Protein AF-A0A7W3SZ00-F1 (afdb_monomer_lite)

Secondary structure (DSSP, 8-state):
----------SSPPP-GGGGT-SS-TTSS--HHHHHTTSPPP-TTTTS----TTSHHHHHHHHTT----HHHHS-SEE-HHHHHHHTTPPTTTT-TTS---PPPPPSSHHHHHHHHHHSPPPP-TTSPPPTTSPPSEESS-TTHHHHHHHHHHS--HHHHHHHHHHHHHHHHHHHHHHHHHHTT--TTGGGS--

Radius of gyration: 25.21 Å; chains: 1; bounding box: 59×35×77 Å

Foldseek 3Di:
DDDPPPPDPPLADDADPVQVPDDAPPPDHDHNVNSCVVDQDDDPCLVDQPDECPDPVNVVCVVVVHGDHPCRHDPADFDLQLLCLQLLHDRCPLVPVDDDDDPDDDPDVVVVVVSCVVRDHFDDPPGPTDPPGPDRGDPPDPPRVVSVVCSVPDHSCVVCVVVVNVVVVVVVLVVVVVVCVVVPHDDPVSPPDD

pLDDT: mean 74.54, std 13.68, range [30.12, 93.69]

Structure (mmCIF, N/CA/C/O backbone):
data_AF-A0A7W3SZ00-F1
#
_entry.id   AF-A0A7W3SZ00-F1
#
loop_
_atom_site.group_PDB
_atom_site.id
_atom_site.type_symbol
_atom_site.label_atom_id
_atom_site.label_alt_id
_atom_site.label_comp_id
_atom_site.label_asym_id
_atom_site.label_entity_id
_atom_site.label_seq_id
_atom_site.pdbx_PDB_ins_code
_atom_site.Cartn_x
_atom_site.Cartn_y
_atom_site.Cartn_z
_atom_site.occupancy
_atom_site.B_iso_or_equiv
_atom_site.auth_seq_id
_atom_site.auth_comp_id
_atom_site.auth_asym_id
_atom_site.auth_atom_id
_atom_site.pdbx_PDB_model_num
ATOM 1 N N . MET A 1 1 ? 36.513 -14.355 21.658 1.00 34.16 1 MET A N 1
ATOM 2 C CA . MET A 1 1 ? 35.794 -14.795 20.445 1.00 34.16 1 MET A CA 1
ATOM 3 C C . MET A 1 1 ? 34.723 -13.761 20.180 1.00 34.16 1 MET A C 1
ATOM 5 O O . MET A 1 1 ? 33.964 -13.487 21.093 1.00 34.16 1 MET A O 1
ATOM 9 N N . LYS A 1 2 ? 34.786 -13.080 19.032 1.00 33.22 2 LYS A N 1
ATOM 10 C CA . LYS A 1 2 ? 33.849 -12.013 18.664 1.00 33.22 2 LYS A CA 1
ATOM 11 C C . LYS A 1 2 ? 32.632 -12.645 17.998 1.00 33.22 2 LYS A C 1
ATOM 13 O O . LYS A 1 2 ? 32.795 -13.567 17.201 1.00 33.22 2 LYS A O 1
ATOM 18 N N . ASP A 1 3 ? 31.467 -12.150 18.375 1.00 30.12 3 ASP A N 1
ATOM 19 C CA . ASP A 1 3 ? 30.153 -12.633 17.981 1.00 30.12 3 ASP A CA 1
ATOM 20 C C . ASP A 1 3 ? 29.993 -12.719 16.460 1.00 30.12 3 ASP A C 1
ATOM 22 O O . ASP A 1 3 ? 30.222 -11.753 15.731 1.00 30.12 3 ASP A O 1
ATOM 26 N N . LEU A 1 4 ? 29.552 -13.884 15.983 1.00 35.19 4 LEU A N 1
ATOM 27 C CA . LEU A 1 4 ? 28.996 -14.071 14.644 1.00 35.19 4 LEU A CA 1
ATOM 28 C C . LEU A 1 4 ? 27.559 -13.527 14.628 1.00 35.19 4 LEU A C 1
ATOM 30 O O . LEU A 1 4 ? 26.595 -14.262 14.446 1.00 35.19 4 LEU A O 1
ATOM 34 N N . GLY A 1 5 ? 27.420 -12.223 14.851 1.00 30.92 5 GLY A N 1
ATOM 35 C CA . GLY A 1 5 ? 26.245 -11.470 14.442 1.00 30.92 5 GLY A CA 1
ATOM 36 C C . GLY A 1 5 ? 26.477 -11.019 13.011 1.00 30.92 5 GLY A C 1
ATOM 37 O O . GLY A 1 5 ? 27.050 -9.956 12.788 1.00 30.92 5 GLY A O 1
ATOM 38 N N . SER A 1 6 ? 26.100 -11.847 12.035 1.00 37.78 6 SER A N 1
ATOM 39 C CA . SER A 1 6 ? 26.067 -11.434 10.635 1.00 37.78 6 SER A CA 1
ATOM 40 C C . SER A 1 6 ? 25.049 -10.304 10.498 1.00 37.78 6 SER A C 1
ATOM 42 O O . SER A 1 6 ? 23.851 -10.549 10.356 1.00 37.78 6 SER A O 1
ATOM 44 N N . SER A 1 7 ? 25.512 -9.058 10.575 1.00 40.34 7 SER A N 1
ATOM 45 C CA . SER A 1 7 ? 24.761 -7.930 10.059 1.00 40.34 7 SER A CA 1
ATOM 46 C C . SER A 1 7 ? 24.550 -8.196 8.574 1.00 40.34 7 SER A C 1
ATOM 48 O O . SER A 1 7 ? 25.487 -8.158 7.775 1.00 40.34 7 SER A O 1
ATOM 50 N N . SER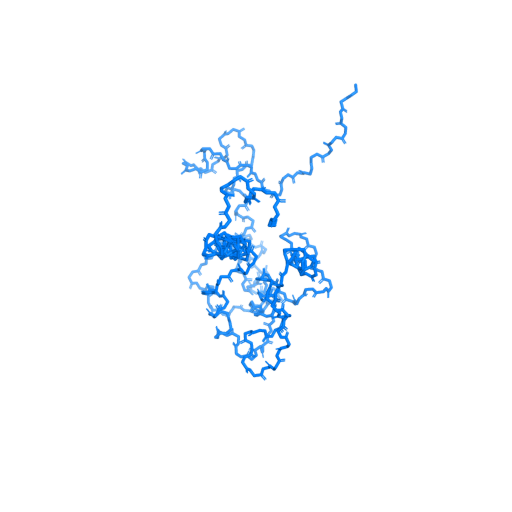 A 1 8 ? 23.317 -8.534 8.201 1.00 43.00 8 SER A N 1
ATOM 51 C CA . SER A 1 8 ? 22.867 -8.467 6.816 1.00 43.00 8 SER A CA 1
ATOM 52 C C . SER A 1 8 ? 23.403 -7.163 6.215 1.00 43.00 8 SER A C 1
ATOM 54 O O . SER A 1 8 ? 23.261 -6.124 6.871 1.00 43.00 8 SER A O 1
ATOM 56 N N . PRO A 1 9 ? 24.035 -7.163 5.027 1.00 48.50 9 PRO A N 1
ATOM 57 C CA . PRO A 1 9 ? 24.429 -5.912 4.402 1.00 48.50 9 PRO A CA 1
ATOM 58 C C . PRO A 1 9 ? 23.152 -5.093 4.254 1.00 48.50 9 PRO A C 1
ATOM 60 O O . PRO A 1 9 ? 22.215 -5.539 3.588 1.00 48.50 9 PRO A O 1
ATOM 63 N N . GLY A 1 10 ? 23.082 -3.959 4.955 1.00 55.28 10 GLY A N 1
ATOM 64 C CA . GLY A 1 10 ? 21.939 -3.061 4.897 1.00 55.28 10 GLY A CA 1
ATOM 65 C C . GLY A 1 10 ? 21.603 -2.816 3.434 1.00 55.28 10 GLY A C 1
ATOM 66 O O . GLY A 1 10 ? 22.455 -2.382 2.660 1.00 55.28 10 GLY A O 1
ATOM 67 N N . LEU A 1 11 ? 20.375 -3.163 3.048 1.00 66.25 11 LEU A N 1
ATOM 68 C CA . LEU A 1 11 ? 19.874 -3.014 1.680 1.00 66.25 11 LEU A CA 1
ATOM 69 C C . LEU A 1 11 ? 19.980 -1.550 1.197 1.00 66.25 11 LEU A C 1
ATOM 71 O O . LEU A 1 11 ? 20.008 -1.295 -0.003 1.00 66.25 11 LEU A O 1
ATOM 75 N N . TRP A 1 12 ? 20.102 -0.624 2.153 1.00 63.69 12 TRP A N 1
ATOM 76 C CA . TRP A 1 12 ? 20.295 0.807 1.989 1.00 63.69 12 TRP A CA 1
ATOM 77 C C . TRP A 1 12 ? 21.476 1.268 2.850 1.00 63.69 12 TRP A C 1
ATOM 79 O O . TRP A 1 12 ? 21.629 0.835 3.996 1.00 63.69 12 TRP A O 1
ATOM 89 N N . ALA A 1 13 ? 22.288 2.166 2.311 1.00 72.94 13 ALA A N 1
ATOM 90 C CA . ALA A 1 13 ? 23.300 2.908 3.030 1.00 72.94 13 ALA A CA 1
ATOM 91 C C . ALA A 1 13 ? 22.629 3.835 4.047 1.00 72.94 13 ALA A C 1
ATOM 93 O O . ALA A 1 13 ? 21.604 4.463 3.770 1.00 72.94 13 ALA A O 1
ATOM 94 N N . THR A 1 14 ? 23.227 3.939 5.233 1.00 72.88 14 THR A N 1
ATOM 95 C CA . THR A 1 14 ? 22.787 4.905 6.238 1.00 72.88 14 THR A CA 1
ATOM 96 C C . THR A 1 14 ? 22.946 6.318 5.670 1.00 72.88 14 THR A C 1
ATOM 98 O O . THR A 1 14 ? 24.063 6.670 5.270 1.00 72.88 14 THR A O 1
ATOM 101 N N . PRO A 1 15 ? 21.875 7.134 5.648 1.00 71.88 15 PRO A N 1
ATOM 102 C CA . PRO A 1 15 ? 21.967 8.511 5.188 1.00 71.88 15 PRO A CA 1
ATOM 103 C C . PRO A 1 15 ? 23.018 9.282 5.992 1.00 71.88 15 PRO A C 1
ATOM 105 O O . PRO A 1 15 ? 23.096 9.147 7.214 1.00 71.88 15 PRO A O 1
ATOM 108 N N . ASN A 1 16 ? 23.816 10.109 5.327 1.00 71.44 16 ASN A N 1
ATOM 109 C CA . ASN A 1 16 ? 24.829 10.945 5.966 1.00 71.44 16 ASN A CA 1
ATOM 110 C C . ASN A 1 16 ? 24.803 12.385 5.430 1.00 71.44 16 ASN A C 1
ATOM 112 O O . ASN A 1 16 ? 24.177 12.690 4.421 1.00 71.44 16 ASN A O 1
ATOM 116 N N . ALA A 1 17 ? 25.501 13.300 6.108 1.00 67.69 17 ALA A N 1
ATOM 117 C CA . ALA A 1 17 ? 25.481 14.725 5.767 1.00 67.69 17 ALA A CA 1
ATOM 118 C C . ALA A 1 17 ? 25.958 15.028 4.330 1.00 67.69 17 ALA A C 1
ATOM 120 O O . ALA A 1 17 ? 25.513 16.004 3.722 1.00 67.69 17 ALA A O 1
ATOM 121 N N . ALA A 1 18 ? 26.820 14.181 3.752 1.00 69.69 18 ALA A N 1
ATOM 122 C CA . ALA A 1 18 ? 27.270 14.341 2.374 1.00 69.69 18 ALA A CA 1
ATOM 123 C C . ALA A 1 18 ? 26.162 14.020 1.354 1.00 69.69 18 ALA A C 1
ATOM 125 O O . ALA A 1 18 ? 26.265 14.478 0.213 1.00 69.69 18 ALA A O 1
ATOM 126 N N . ASP A 1 19 ? 25.073 13.341 1.752 1.00 70.75 19 ASP A N 1
ATOM 127 C CA . ASP A 1 19 ? 23.881 13.066 0.930 1.00 70.75 19 ASP A CA 1
ATOM 128 C C . ASP A 1 19 ? 23.055 14.317 0.577 1.00 70.75 19 ASP A C 1
ATOM 130 O O . ASP A 1 19 ? 22.235 14.274 -0.344 1.00 70.75 19 ASP A O 1
ATOM 134 N N . ALA A 1 20 ? 23.365 15.481 1.159 1.00 64.12 20 ALA A N 1
ATOM 135 C CA . ALA A 1 20 ? 22.749 16.760 0.790 1.00 64.12 20 ALA A CA 1
ATOM 136 C C . ALA A 1 20 ? 23.545 17.601 -0.238 1.00 64.12 20 ALA A C 1
ATOM 138 O O . ALA A 1 20 ? 22.942 18.394 -0.953 1.00 64.12 20 ALA A O 1
ATOM 139 N N . VAL A 1 21 ? 24.875 17.437 -0.355 1.00 60.88 21 VAL A N 1
ATOM 140 C CA . VAL A 1 21 ? 25.754 18.430 -1.027 1.00 60.88 21 VAL A CA 1
ATOM 141 C C . VAL A 1 21 ? 26.814 17.896 -2.027 1.00 60.88 21 VAL A C 1
ATOM 143 O O . VAL A 1 21 ? 27.788 18.589 -2.300 1.00 60.88 21 VAL A O 1
ATOM 146 N N . GLY A 1 22 ? 26.669 16.715 -2.647 1.00 61.62 22 GLY A N 1
ATOM 147 C CA . GLY A 1 22 ? 27.708 16.190 -3.562 1.00 61.62 22 GLY A CA 1
ATOM 148 C C . GLY A 1 22 ? 27.300 15.036 -4.489 1.00 61.62 22 GLY A C 1
ATOM 149 O O . GLY A 1 22 ? 26.152 14.605 -4.501 1.00 61.62 22 GLY A O 1
ATOM 150 N N . THR A 1 23 ? 28.248 14.536 -5.292 1.00 57.03 23 THR A N 1
ATOM 151 C CA . THR A 1 23 ? 28.062 13.395 -6.222 1.00 57.03 23 THR A CA 1
ATOM 152 C C . THR A 1 23 ? 28.713 12.094 -5.739 1.00 57.03 23 THR A C 1
ATOM 154 O O . THR A 1 23 ? 28.617 11.078 -6.424 1.00 57.03 23 THR A O 1
ATOM 157 N N . THR A 1 24 ? 29.371 12.116 -4.575 1.00 59.47 24 THR A N 1
ATOM 158 C CA . THR A 1 24 ? 30.081 10.980 -3.968 1.00 59.47 24 THR A CA 1
ATOM 159 C C . THR A 1 24 ? 29.759 10.872 -2.474 1.0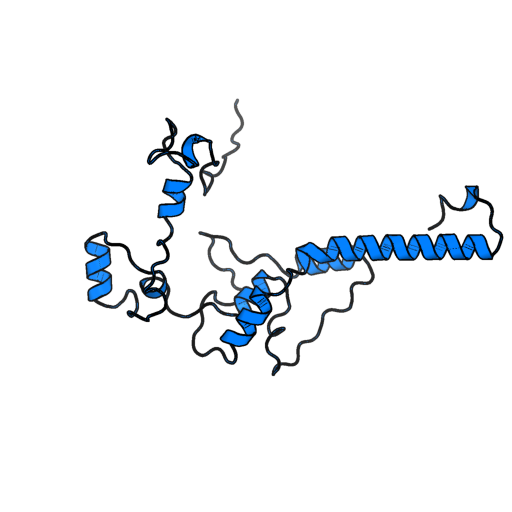0 59.47 24 THR A C 1
ATOM 161 O O . THR A 1 24 ? 29.394 11.861 -1.835 1.00 59.47 24 THR A O 1
ATOM 164 N N . GLY A 1 25 ? 29.899 9.672 -1.902 1.00 58.78 25 GLY A N 1
ATOM 165 C CA . GLY A 1 25 ? 29.562 9.355 -0.506 1.00 58.78 25 GLY A CA 1
ATOM 166 C C . GLY A 1 25 ? 30.524 9.880 0.564 1.00 58.78 25 GLY A C 1
ATOM 167 O O . GLY A 1 25 ? 30.609 9.282 1.629 1.00 58.78 25 GLY A O 1
ATOM 168 N N . GLY A 1 26 ? 31.278 10.954 0.300 1.00 60.72 26 GLY A N 1
ATOM 169 C CA . GLY A 1 26 ? 32.109 11.610 1.320 1.00 60.72 26 GLY A CA 1
ATOM 170 C C . GLY A 1 26 ? 33.039 10.658 2.088 1.00 60.72 26 GLY A C 1
ATOM 171 O O . GLY A 1 26 ? 32.961 10.571 3.309 1.00 60.72 26 GLY A O 1
ATOM 172 N N . GLY A 1 27 ? 33.892 9.908 1.382 1.00 62.31 27 GLY A N 1
ATOM 173 C CA . GLY A 1 27 ? 34.831 8.947 1.983 1.00 62.31 27 GLY A CA 1
ATOM 174 C C . GLY A 1 27 ? 34.221 7.594 2.379 1.00 62.31 27 GLY A C 1
ATOM 175 O O . GLY A 1 27 ? 34.967 6.666 2.677 1.00 62.31 27 GLY A O 1
ATOM 176 N N . GLN A 1 28 ? 32.893 7.449 2.330 1.00 60.03 28 GLN A N 1
ATOM 177 C CA . GLN A 1 28 ? 32.190 6.167 2.405 1.00 60.03 28 GLN A CA 1
ATOM 178 C C . GLN A 1 28 ? 31.913 5.659 0.982 1.00 60.03 28 GLN A C 1
ATOM 180 O O . GLN A 1 28 ? 31.491 6.414 0.105 1.00 60.03 28 GLN A O 1
ATOM 185 N N . SER A 1 29 ? 32.166 4.375 0.735 1.00 64.19 29 SER A N 1
ATOM 186 C CA . SER A 1 29 ? 32.134 3.770 -0.606 1.00 64.19 29 SER A CA 1
ATOM 187 C C . SER A 1 29 ? 30.734 3.680 -1.238 1.00 64.19 29 SER A C 1
ATOM 189 O O . SER A 1 29 ? 30.640 3.521 -2.451 1.00 64.19 29 SER A O 1
ATOM 191 N N . ARG A 1 30 ? 29.655 3.751 -0.441 1.00 68.25 30 ARG A N 1
ATOM 192 C CA . ARG A 1 30 ? 28.245 3.757 -0.885 1.00 68.25 30 ARG A CA 1
ATOM 193 C C . ARG A 1 30 ? 27.489 4.891 -0.192 1.00 68.25 30 ARG A C 1
ATOM 195 O O . ARG A 1 30 ? 27.620 5.052 1.019 1.00 68.25 30 ARG A O 1
ATOM 202 N N . SER A 1 31 ? 26.704 5.649 -0.954 1.00 75.75 31 SER A N 1
ATOM 203 C CA . SER A 1 31 ? 25.827 6.723 -0.464 1.00 75.75 31 SER A CA 1
ATOM 204 C C . SER A 1 31 ? 24.350 6.406 -0.703 1.00 75.75 31 SER A C 1
ATOM 206 O O . SER A 1 31 ? 24.031 5.588 -1.569 1.00 75.75 31 SER A O 1
ATOM 208 N N . LEU A 1 32 ? 23.435 7.101 -0.013 1.00 71.62 32 LEU A N 1
ATOM 209 C CA . LEU A 1 32 ? 21.995 6.943 -0.260 1.00 71.62 32 LEU A CA 1
ATOM 210 C C . LEU A 1 32 ? 21.648 7.225 -1.732 1.00 71.62 32 LEU A C 1
ATOM 212 O O . LEU A 1 32 ? 20.774 6.587 -2.310 1.00 71.62 32 LEU A O 1
ATOM 216 N N . ARG A 1 33 ? 22.362 8.155 -2.373 1.00 71.88 33 ARG A N 1
ATOM 217 C CA . ARG A 1 33 ? 22.161 8.490 -3.790 1.00 71.88 33 ARG A CA 1
ATOM 218 C C . ARG A 1 33 ? 22.559 7.354 -4.732 1.00 71.88 33 ARG A C 1
ATOM 220 O O . ARG A 1 33 ? 21.926 7.193 -5.774 1.00 71.88 33 ARG A O 1
ATOM 227 N N . ASP A 1 34 ? 23.589 6.584 -4.379 1.00 70.88 34 ASP A N 1
ATOM 228 C CA . ASP A 1 34 ? 24.003 5.406 -5.150 1.00 70.88 34 ASP A CA 1
ATOM 229 C C . ASP A 1 34 ? 22.946 4.302 -5.063 1.00 70.88 34 ASP A C 1
ATOM 231 O O . ASP A 1 34 ? 22.653 3.654 -6.065 1.00 70.88 34 ASP A O 1
ATOM 235 N N . ASP A 1 35 ? 22.300 4.156 -3.906 1.00 71.31 35 ASP A N 1
ATOM 236 C CA . ASP A 1 35 ? 21.194 3.213 -3.742 1.00 71.31 35 ASP A CA 1
ATOM 237 C C . ASP A 1 35 ? 19.914 3.689 -4.445 1.00 71.31 35 ASP A C 1
ATOM 239 O O . ASP A 1 35 ? 19.205 2.891 -5.053 1.00 71.31 35 ASP A O 1
ATOM 243 N N . VAL A 1 36 ? 19.640 4.999 -4.457 1.00 67.12 36 VAL A N 1
ATOM 244 C CA . VAL A 1 36 ? 18.517 5.584 -5.215 1.00 67.12 36 VAL A CA 1
ATOM 245 C C . VAL A 1 36 ? 18.693 5.398 -6.725 1.00 67.12 36 VAL A C 1
ATOM 247 O O . VAL A 1 36 ? 17.700 5.215 -7.424 1.00 67.12 36 VAL A O 1
ATOM 250 N N . ARG A 1 37 ? 19.928 5.364 -7.248 1.00 64.50 37 ARG A N 1
ATOM 251 C CA . ARG A 1 37 ? 20.190 5.039 -8.666 1.00 64.50 37 ARG A CA 1
ATOM 252 C C . ARG A 1 37 ? 19.775 3.621 -9.061 1.00 64.50 37 ARG A C 1
ATOM 254 O O . ARG A 1 37 ? 19.621 3.371 -10.254 1.00 64.50 37 ARG A O 1
ATOM 261 N N . MET A 1 38 ? 19.578 2.709 -8.104 1.00 64.56 38 MET A N 1
ATOM 262 C CA . MET A 1 38 ? 18.992 1.393 -8.391 1.00 64.56 38 MET A CA 1
ATOM 263 C C . MET A 1 38 ? 17.542 1.504 -8.877 1.00 64.56 38 MET A C 1
ATOM 265 O O . MET A 1 38 ? 17.031 0.579 -9.505 1.00 64.56 38 MET A O 1
ATOM 269 N N . TRP A 1 39 ? 16.888 2.640 -8.626 1.00 56.97 39 TRP A N 1
ATOM 270 C CA . TRP A 1 39 ? 15.550 2.926 -9.109 1.00 56.97 39 TRP A CA 1
ATOM 271 C C . TRP A 1 39 ? 15.602 3.785 -10.376 1.00 56.97 39 TRP A C 1
ATOM 273 O O . TRP A 1 39 ? 16.297 4.806 -10.410 1.00 56.97 39 TRP A O 1
ATOM 283 N N . PRO A 1 40 ? 14.846 3.426 -11.428 1.00 60.78 40 PRO A N 1
ATOM 284 C CA . PRO A 1 40 ? 14.718 4.283 -12.594 1.00 60.78 40 PRO A CA 1
ATOM 285 C C . PRO A 1 40 ? 14.131 5.630 -12.162 1.00 60.78 40 PRO A C 1
ATOM 287 O O . PRO A 1 40 ? 13.057 5.692 -11.566 1.00 60.78 40 PRO A O 1
ATOM 290 N N . THR A 1 41 ? 14.839 6.724 -12.453 1.00 64.62 41 THR A N 1
ATOM 291 C CA . THR A 1 41 ? 14.328 8.068 -12.164 1.00 64.62 41 THR A CA 1
ATOM 292 C C . THR A 1 41 ? 13.033 8.282 -12.956 1.00 64.62 41 THR A C 1
ATOM 294 O O . THR A 1 41 ? 13.050 8.100 -14.179 1.00 64.62 41 THR A O 1
ATOM 297 N N . PRO A 1 42 ? 11.915 8.667 -12.316 1.00 60.12 42 PRO A N 1
ATOM 298 C CA . PRO A 1 42 ? 10.698 9.007 -13.040 1.00 60.12 42 PRO A CA 1
ATOM 299 C C . PRO A 1 42 ? 10.999 10.088 -14.081 1.00 60.12 42 PRO A C 1
ATOM 301 O O . PRO A 1 42 ? 11.708 11.053 -13.793 1.00 60.12 42 PRO A O 1
ATOM 304 N N . ASN A 1 43 ? 10.480 9.937 -15.297 1.00 68.38 43 ASN A N 1
ATOM 305 C CA . ASN A 1 43 ? 10.620 10.939 -16.350 1.00 68.38 43 ASN A CA 1
ATOM 306 C C . ASN A 1 43 ? 9.233 11.398 -16.833 1.00 68.38 43 ASN A C 1
ATOM 308 O O . ASN A 1 43 ? 8.232 10.717 -16.624 1.00 68.38 43 ASN A O 1
ATOM 312 N N . ASN A 1 44 ? 9.172 12.558 -17.491 1.00 63.84 44 ASN A N 1
ATOM 313 C CA . ASN A 1 44 ? 7.917 13.161 -17.966 1.00 63.84 44 ASN A CA 1
ATOM 314 C C . ASN A 1 44 ? 7.158 12.288 -18.991 1.00 63.84 44 ASN A C 1
ATOM 316 O O . ASN A 1 44 ? 5.987 12.511 -19.275 1.00 63.84 44 ASN A O 1
ATOM 320 N N . GLU A 1 45 ? 7.812 11.289 -19.575 1.00 67.69 45 GLU A N 1
ATOM 321 C CA . GLU A 1 45 ? 7.221 10.394 -20.564 1.00 67.69 45 GLU A CA 1
ATOM 322 C C . GLU A 1 45 ? 6.706 9.081 -19.962 1.00 67.69 45 GLU A C 1
ATOM 324 O O . GLU A 1 45 ? 6.064 8.326 -20.688 1.00 67.69 45 GLU A O 1
ATOM 329 N N . ALA A 1 46 ? 6.896 8.846 -18.657 1.00 67.31 46 ALA A N 1
ATOM 330 C CA . ALA A 1 46 ? 6.508 7.616 -17.957 1.00 67.31 46 ALA A CA 1
ATOM 331 C C . ALA A 1 46 ? 4.989 7.360 -17.904 1.00 67.31 46 ALA A C 1
ATOM 333 O O . ALA A 1 46 ? 4.548 6.316 -17.429 1.00 67.31 46 ALA A O 1
ATOM 334 N N . TRP A 1 47 ? 4.166 8.304 -18.378 1.00 69.81 47 TRP A N 1
ATOM 335 C CA . TRP A 1 47 ? 2.729 8.095 -18.572 1.00 69.81 47 TRP A CA 1
ATOM 336 C C . TRP A 1 47 ? 2.395 7.389 -19.897 1.00 69.81 47 TRP A C 1
ATOM 338 O O . TRP A 1 47 ? 1.290 6.863 -20.033 1.00 69.81 47 TRP A O 1
ATOM 348 N N . LYS A 1 48 ? 3.312 7.398 -20.876 1.00 70.06 48 LYS A N 1
ATOM 349 C CA . LYS A 1 48 ? 3.118 6.791 -22.199 1.00 70.06 48 LYS A CA 1
ATOM 350 C C . LYS A 1 48 ? 3.612 5.351 -22.194 1.00 70.06 48 LYS A C 1
ATOM 352 O O . LYS A 1 48 ? 4.793 5.118 -21.952 1.00 70.06 48 LYS A O 1
ATOM 357 N N . ASP A 1 49 ? 2.747 4.432 -22.610 1.00 73.06 49 ASP A N 1
ATOM 358 C CA . ASP A 1 49 ? 3.154 3.056 -22.879 1.00 73.06 49 ASP A CA 1
ATOM 359 C C . ASP A 1 49 ? 4.161 3.013 -24.044 1.00 73.06 49 ASP A C 1
ATOM 361 O O . ASP A 1 49 ? 3.929 3.579 -25.119 1.00 73.06 49 ASP A O 1
ATOM 365 N N . ARG A 1 50 ? 5.312 2.379 -23.806 1.00 73.81 50 ARG A N 1
ATOM 366 C CA . ARG A 1 50 ? 6.414 2.211 -24.768 1.00 73.81 50 ARG A CA 1
ATOM 367 C C . ARG A 1 50 ? 6.719 0.742 -25.061 1.00 73.81 50 ARG A C 1
ATOM 369 O O . ARG A 1 50 ? 7.724 0.462 -25.716 1.00 73.81 50 ARG A O 1
ATOM 376 N N . GLY A 1 51 ? 5.850 -0.163 -24.613 1.00 79.06 51 GLY A N 1
ATOM 377 C CA . GLY A 1 51 ? 6.033 -1.605 -24.698 1.00 79.06 51 GLY A CA 1
ATOM 378 C C . GLY A 1 51 ? 6.895 -2.169 -23.566 1.00 79.06 51 GLY A C 1
ATOM 379 O O . GLY A 1 51 ? 7.436 -1.424 -22.750 1.00 79.06 51 GLY A O 1
ATOM 380 N N . GLY A 1 52 ? 7.020 -3.498 -23.523 1.00 81.94 52 GLY A N 1
ATOM 381 C CA . GLY A 1 52 ? 7.747 -4.221 -22.481 1.00 81.94 52 GLY A CA 1
ATOM 382 C C . GLY A 1 52 ? 9.176 -4.652 -22.851 1.00 81.94 52 GLY A C 1
ATOM 383 O O . GLY A 1 52 ? 9.659 -4.375 -23.956 1.00 81.94 52 GLY A O 1
ATOM 384 N N . PRO A 1 53 ? 9.866 -5.359 -21.937 1.00 81.56 53 PRO A N 1
ATOM 385 C CA . PRO A 1 53 ? 11.265 -5.785 -22.087 1.00 81.56 53 PRO A CA 1
ATOM 386 C C . PRO A 1 53 ? 11.522 -6.747 -23.265 1.00 81.56 53 PRO A C 1
ATOM 388 O O . PRO A 1 53 ? 12.658 -6.924 -23.701 1.00 81.56 53 PRO A O 1
ATOM 391 N N . GLU A 1 54 ? 10.478 -7.355 -23.813 1.00 84.00 54 GLU A N 1
ATOM 392 C CA . GLU A 1 54 ? 10.485 -8.167 -25.028 1.00 84.00 54 GLU A CA 1
ATOM 393 C C . GLU A 1 54 ? 10.678 -7.346 -26.312 1.00 84.00 54 GLU A C 1
ATOM 395 O O . GLU A 1 54 ? 11.057 -7.904 -27.342 1.00 84.00 54 GLU A O 1
ATOM 400 N N . ASN A 1 55 ? 10.464 -6.024 -26.278 1.00 86.81 55 ASN A N 1
ATOM 401 C CA . ASN A 1 55 ? 10.624 -5.193 -27.466 1.00 86.81 55 ASN A CA 1
ATOM 402 C C . ASN A 1 55 ? 12.105 -5.016 -27.851 1.00 86.81 55 ASN A C 1
ATOM 404 O O . ASN A 1 55 ? 12.905 -4.549 -27.030 1.00 86.81 55 ASN A O 1
ATOM 408 N N . PRO A 1 56 ? 12.480 -5.241 -29.129 1.00 88.88 56 PRO A N 1
ATOM 409 C CA . PRO A 1 56 ? 13.864 -5.093 -29.589 1.00 88.88 56 PRO A CA 1
ATOM 410 C C . PRO A 1 56 ? 14.463 -3.696 -29.354 1.00 88.88 56 PRO A C 1
ATOM 412 O O . PRO A 1 56 ? 15.671 -3.552 -29.154 1.00 88.88 56 PRO A O 1
ATOM 415 N N . SER A 1 57 ? 13.635 -2.646 -29.369 1.00 85.81 57 SER A N 1
ATOM 416 C CA . SER A 1 57 ? 14.056 -1.267 -29.085 1.00 85.81 57 SER A CA 1
ATOM 417 C C . SER A 1 57 ? 14.453 -1.067 -27.617 1.00 85.81 57 SER A C 1
ATOM 419 O O . SER A 1 57 ? 15.421 -0.354 -27.341 1.00 85.81 57 SER A O 1
ATOM 421 N N . ILE A 1 58 ? 13.755 -1.728 -26.689 1.00 85.62 58 ILE A N 1
ATOM 422 C CA . ILE A 1 58 ? 14.017 -1.675 -25.247 1.00 85.62 58 ILE A CA 1
ATOM 423 C C . ILE A 1 58 ? 15.242 -2.526 -24.908 1.00 85.62 58 ILE A C 1
ATOM 425 O O . ILE A 1 58 ? 16.143 -2.033 -24.231 1.00 85.62 58 ILE A O 1
ATOM 429 N N . GLN A 1 59 ? 15.363 -3.724 -25.486 1.00 87.12 59 GLN A N 1
ATOM 430 C CA . GLN A 1 59 ? 16.560 -4.567 -25.348 1.00 87.12 59 GLN A CA 1
ATOM 431 C C . GLN A 1 59 ? 17.822 -3.859 -25.854 1.00 87.12 59 GLN A C 1
ATOM 433 O O . GLN A 1 59 ? 18.856 -3.857 -25.186 1.00 87.12 59 GLN A O 1
ATOM 438 N N . ARG A 1 60 ? 17.735 -3.167 -27.000 1.00 87.94 60 ARG A N 1
ATOM 439 C CA . ARG A 1 60 ? 18.839 -2.341 -27.512 1.00 87.94 60 ARG A CA 1
ATOM 440 C C . ARG A 1 60 ? 19.186 -1.200 -26.551 1.00 87.94 60 ARG A C 1
ATOM 442 O O . ARG A 1 60 ? 20.358 -0.882 -26.385 1.00 87.94 60 ARG A O 1
ATOM 449 N N . ARG A 1 61 ? 18.190 -0.573 -25.916 1.00 85.88 61 ARG A N 1
ATOM 450 C CA . ARG A 1 61 ? 18.395 0.517 -24.947 1.00 85.88 61 ARG A CA 1
ATOM 451 C C . ARG A 1 61 ? 19.095 0.021 -23.677 1.00 85.88 61 ARG A C 1
ATOM 453 O O . ARG A 1 61 ? 20.052 0.665 -23.251 1.00 85.88 61 ARG A O 1
ATOM 460 N N . MET A 1 62 ? 18.677 -1.137 -23.158 1.00 82.62 62 MET A N 1
ATOM 461 C CA . MET A 1 62 ? 19.333 -1.847 -22.052 1.00 82.62 62 MET A CA 1
ATOM 462 C C . MET A 1 62 ? 20.787 -2.195 -22.392 1.00 82.62 62 MET A C 1
ATOM 464 O O . MET A 1 62 ? 21.685 -1.881 -21.618 1.00 82.62 62 MET A O 1
ATOM 468 N N . GLY A 1 63 ? 21.039 -2.756 -23.582 1.00 84.56 63 GLY A N 1
ATOM 469 C CA . GLY A 1 63 ? 22.390 -3.104 -24.041 1.00 84.56 63 GLY A CA 1
ATOM 470 C C . GLY A 1 63 ? 23.323 -1.900 -24.230 1.00 84.56 63 GLY A C 1
ATOM 471 O O . GLY A 1 63 ? 24.537 -2.040 -24.146 1.00 84.56 63 GLY A O 1
ATOM 472 N N . LEU A 1 64 ? 22.764 -0.704 -24.440 1.00 86.44 64 LEU A N 1
ATOM 473 C CA . LEU A 1 64 ? 23.504 0.561 -24.495 1.00 86.44 64 LEU A CA 1
ATOM 474 C C . LEU A 1 64 ? 23.678 1.224 -23.115 1.00 86.44 64 LEU A C 1
ATOM 476 O O . LEU A 1 64 ? 24.159 2.355 -23.055 1.00 86.44 64 LEU A O 1
ATOM 480 N N . GLY A 1 65 ? 23.237 0.583 -22.026 1.00 78.69 65 GLY A N 1
ATOM 481 C CA . GLY A 1 65 ? 23.291 1.139 -20.670 1.00 78.69 65 GLY A CA 1
ATOM 482 C C . GLY A 1 65 ? 22.455 2.411 -20.490 1.00 78.69 65 GLY A C 1
ATOM 483 O O . GLY A 1 65 ? 22.711 3.203 -19.585 1.00 78.69 65 GLY A O 1
ATOM 484 N N . LYS A 1 66 ? 21.479 2.656 -21.373 1.00 79.94 66 LYS A N 1
ATOM 485 C CA . LYS A 1 66 ? 20.608 3.832 -21.293 1.00 79.94 66 LYS A CA 1
ATOM 486 C C . LYS A 1 66 ? 19.487 3.583 -20.295 1.00 79.94 66 LYS A C 1
ATOM 488 O O . LYS A 1 66 ? 18.981 2.471 -20.191 1.00 79.94 66 LYS A O 1
ATOM 493 N N . GLN A 1 67 ? 19.048 4.650 -19.631 1.00 74.62 67 GLN A N 1
ATOM 494 C CA . GLN A 1 67 ? 17.924 4.600 -18.701 1.00 74.62 67 GLN A CA 1
ATOM 495 C C . GLN A 1 67 ? 16.679 3.989 -19.362 1.00 74.62 67 GLN A C 1
ATOM 497 O O . GLN A 1 67 ? 16.249 4.394 -20.452 1.00 74.62 67 GLN A O 1
ATOM 502 N N . VAL A 1 68 ? 16.107 3.015 -18.665 1.00 77.50 68 VAL A N 1
ATOM 503 C CA . VAL A 1 68 ? 14.876 2.321 -19.030 1.00 77.50 68 VAL A CA 1
ATOM 504 C C . VAL A 1 68 ? 13.779 2.799 -18.090 1.00 77.50 68 VAL A C 1
ATOM 506 O O . VAL A 1 68 ? 14.027 3.011 -16.905 1.00 77.50 68 VAL A O 1
ATOM 509 N N . ASP A 1 69 ? 12.590 3.044 -18.632 1.00 76.56 69 ASP A N 1
ATOM 510 C CA . ASP A 1 69 ? 11.455 3.478 -17.821 1.00 76.56 69 ASP A CA 1
ATOM 511 C C . ASP A 1 69 ? 10.901 2.319 -16.980 1.00 76.56 69 ASP A C 1
ATOM 513 O O . ASP A 1 69 ? 11.092 1.145 -17.314 1.00 76.56 69 ASP A O 1
ATOM 517 N N . LEU A 1 70 ? 10.159 2.634 -15.919 1.00 73.56 70 LEU A N 1
ATOM 518 C CA . LEU A 1 70 ? 9.516 1.626 -15.082 1.00 73.56 70 LEU A CA 1
ATOM 519 C C . LEU A 1 70 ? 8.555 0.765 -15.909 1.00 73.56 70 LEU A C 1
ATOM 521 O O . LEU A 1 70 ? 8.624 -0.455 -15.823 1.00 73.56 70 LEU A O 1
ATOM 525 N N . GLN A 1 71 ? 7.740 1.377 -16.774 1.00 72.56 71 GLN A N 1
ATOM 526 C CA . GLN A 1 71 ? 6.785 0.660 -17.637 1.00 72.56 71 GLN A CA 1
ATOM 527 C C . GLN A 1 71 ? 7.459 -0.271 -18.658 1.00 72.56 71 GLN A C 1
ATOM 529 O O . GLN A 1 71 ? 6.900 -1.294 -19.034 1.00 72.56 71 GLN A O 1
ATOM 534 N N . MET A 1 72 ? 8.683 0.061 -19.080 1.00 78.19 72 MET A N 1
ATOM 535 C CA . MET A 1 72 ? 9.476 -0.766 -19.997 1.00 78.19 72 MET A CA 1
ATOM 536 C C . MET A 1 72 ? 10.067 -2.008 -19.321 1.00 78.19 72 MET A C 1
ATOM 538 O O . MET A 1 72 ? 10.533 -2.916 -20.005 1.00 78.19 72 MET A O 1
ATOM 542 N N . THR A 1 73 ? 10.109 -2.018 -17.987 1.00 76.69 73 THR A N 1
ATOM 543 C CA . THR A 1 73 ? 10.718 -3.085 -17.181 1.00 76.69 73 THR A CA 1
ATOM 544 C C . THR A 1 73 ? 9.652 -3.914 -16.476 1.00 76.69 73 THR A C 1
ATOM 546 O O . THR A 1 73 ? 9.739 -5.136 -16.418 1.00 76.69 73 THR A O 1
ATOM 549 N N . VAL A 1 74 ? 8.632 -3.240 -15.953 1.00 71.75 74 VAL A N 1
ATOM 550 C CA . VAL A 1 74 ? 7.518 -3.816 -15.216 1.00 71.75 74 VAL A CA 1
ATOM 551 C C . VAL A 1 74 ? 6.266 -3.577 -16.051 1.00 71.75 74 VAL A C 1
ATOM 553 O O . VAL A 1 74 ? 5.768 -2.456 -16.137 1.00 71.75 74 VAL A O 1
ATOM 556 N N . GLN A 1 75 ? 5.786 -4.632 -16.707 1.00 76.38 75 GLN A N 1
ATOM 557 C CA . GLN A 1 75 ? 4.543 -4.577 -17.470 1.00 76.38 75 GLN A CA 1
ATOM 558 C C . GLN A 1 75 ? 3.323 -4.564 -16.541 1.00 76.38 75 GLN A C 1
ATOM 560 O O . GLN A 1 75 ? 3.343 -5.134 -15.451 1.00 76.38 75 GLN A O 1
ATOM 565 N N . GLY A 1 76 ? 2.231 -3.960 -17.009 1.00 81.06 76 GLY A N 1
ATOM 566 C CA . GLY A 1 76 ? 0.985 -3.837 -16.257 1.00 81.06 76 GLY A CA 1
ATOM 567 C C . GLY A 1 76 ? 0.885 -2.528 -15.479 1.00 81.06 76 GLY A C 1
ATO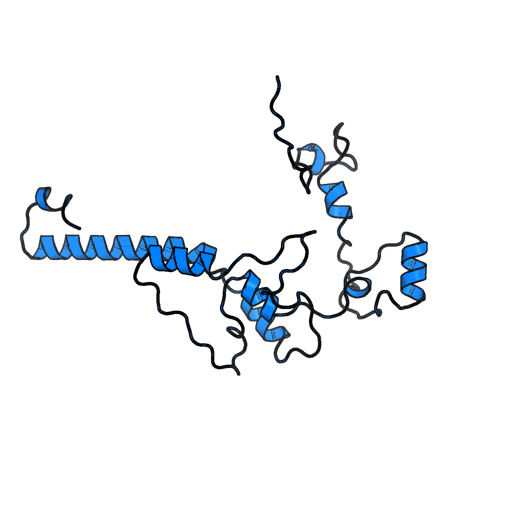M 568 O O . GLY A 1 76 ? 1.685 -1.607 -15.633 1.00 81.06 76 GLY A O 1
ATOM 569 N N . GLN A 1 77 ? -0.161 -2.409 -14.671 1.00 85.75 77 GLN A N 1
ATOM 570 C CA . GLN A 1 77 ? -0.432 -1.209 -13.890 1.00 85.75 77 GLN A CA 1
ATOM 571 C C . GLN A 1 77 ? -0.565 -1.560 -12.413 1.00 85.75 77 GLN A C 1
ATOM 573 O O . GLN A 1 77 ? -0.973 -2.671 -12.092 1.00 85.75 77 GLN A O 1
ATOM 578 N N . LEU A 1 78 ? -0.276 -0.604 -11.521 1.00 90.19 78 LEU A N 1
ATOM 579 C CA . LEU A 1 78 ? -0.420 -0.796 -10.073 1.00 90.19 78 LEU A CA 1
ATOM 580 C C . LEU A 1 78 ? -1.791 -1.398 -9.740 1.00 90.19 78 LEU A C 1
ATOM 582 O O . LEU A 1 78 ? -2.816 -0.799 -10.088 1.00 90.19 78 LEU A O 1
ATOM 586 N N . ASN A 1 79 ? -1.784 -2.568 -9.107 1.00 92.62 79 ASN A N 1
ATOM 587 C CA . ASN A 1 79 ? -2.992 -3.298 -8.760 1.00 92.62 79 ASN A CA 1
ATOM 588 C C . ASN A 1 79 ? -3.627 -2.697 -7.491 1.00 92.62 79 ASN A C 1
ATOM 590 O O . ASN A 1 79 ? -2.968 -2.693 -6.451 1.00 92.62 79 ASN A O 1
ATOM 594 N N . PRO A 1 80 ? -4.876 -2.196 -7.538 1.00 93.69 80 PRO A N 1
ATOM 595 C CA . PRO A 1 80 ? -5.546 -1.673 -6.350 1.00 93.69 80 PRO A CA 1
ATOM 596 C C . PRO A 1 80 ? -5.727 -2.728 -5.252 1.00 93.69 80 PRO A C 1
ATOM 598 O O . PRO A 1 80 ? -5.601 -2.363 -4.092 1.00 93.69 80 PRO A O 1
ATOM 601 N N . ASP A 1 81 ? -5.919 -4.009 -5.584 1.00 91.62 81 ASP A N 1
ATOM 602 C CA . ASP A 1 81 ? -6.075 -5.077 -4.579 1.00 91.62 81 ASP A CA 1
ATOM 603 C C . ASP A 1 81 ? -4.770 -5.283 -3.787 1.00 91.62 81 ASP A C 1
ATOM 605 O O . ASP A 1 81 ? -4.771 -5.485 -2.575 1.00 91.62 81 ASP A O 1
ATOM 609 N N . TRP A 1 82 ? -3.616 -5.152 -4.455 1.00 92.44 82 TRP A N 1
ATOM 610 C CA . TRP A 1 82 ? -2.321 -5.178 -3.769 1.00 92.44 82 TRP A CA 1
ATOM 611 C C . TRP A 1 82 ? -2.129 -3.948 -2.874 1.00 92.44 82 TRP A C 1
ATOM 613 O O . TRP A 1 82 ? -1.567 -4.055 -1.786 1.00 92.44 82 TRP A O 1
ATOM 623 N N . VAL A 1 83 ? -2.617 -2.777 -3.301 1.00 92.19 83 VAL A N 1
ATOM 624 C CA . VAL A 1 83 ? -2.575 -1.561 -2.474 1.00 92.19 83 VAL A CA 1
ATOM 625 C C . VAL A 1 83 ? -3.519 -1.676 -1.273 1.00 92.19 83 VAL A C 1
ATOM 627 O O . VAL A 1 83 ? -3.175 -1.197 -0.202 1.00 92.19 83 VAL A O 1
ATOM 630 N N . GLU A 1 84 ? -4.667 -2.339 -1.397 1.00 90.12 84 GLU A N 1
ATOM 631 C CA . GLU A 1 84 ? -5.543 -2.647 -0.258 1.00 90.12 84 GLU A CA 1
ATOM 632 C C . GLU A 1 84 ? -4.822 -3.501 0.788 1.00 90.12 84 GLU A C 1
ATOM 634 O O . GLU A 1 84 ? -4.776 -3.121 1.960 1.00 90.12 84 GLU A O 1
ATOM 639 N N . ALA A 1 85 ? -4.155 -4.574 0.348 1.00 88.00 85 ALA A N 1
ATOM 640 C CA . ALA A 1 85 ? -3.324 -5.401 1.220 1.00 88.00 85 ALA A CA 1
ATOM 641 C C . ALA A 1 85 ? -2.189 -4.591 1.877 1.00 88.00 85 ALA A C 1
ATOM 643 O O . ALA A 1 85 ? -1.953 -4.719 3.077 1.00 88.00 85 ALA A O 1
ATOM 644 N N . LEU A 1 86 ? -1.531 -3.700 1.122 1.00 89.31 86 LEU A N 1
ATOM 645 C CA . LEU A 1 86 ? -0.497 -2.794 1.643 1.00 89.31 86 LEU A CA 1
ATOM 646 C C . LEU A 1 86 ? -1.031 -1.833 2.709 1.00 89.31 86 LEU A C 1
ATOM 648 O O . LEU A 1 86 ? -0.346 -1.548 3.688 1.00 89.31 86 LEU A O 1
ATOM 652 N N . MET A 1 87 ? -2.249 -1.335 2.522 1.00 86.94 87 MET A N 1
ATOM 653 C CA . MET A 1 87 ? -2.918 -0.443 3.465 1.00 86.94 87 MET A CA 1
ATOM 654 C C . MET A 1 87 ? -3.572 -1.213 4.623 1.00 86.94 87 MET A C 1
ATOM 656 O O . MET A 1 87 ? -4.145 -0.580 5.503 1.00 86.94 87 MET A O 1
ATOM 660 N N . CYS A 1 88 ? -3.495 -2.549 4.647 1.00 82.88 88 CYS A N 1
ATOM 661 C CA . CYS A 1 88 ? -4.162 -3.426 5.617 1.00 82.88 88 CYS A CA 1
ATOM 662 C C . CYS A 1 88 ? -5.684 -3.211 5.695 1.00 82.88 88 CYS A C 1
ATOM 664 O O . CYS A 1 88 ? -6.286 -3.310 6.771 1.00 82.88 88 CYS A O 1
ATOM 666 N N . VAL A 1 89 ? -6.299 -2.909 4.550 1.00 82.62 89 VAL A N 1
ATOM 667 C CA . VAL A 1 89 ? -7.755 -2.938 4.382 1.00 82.62 89 VAL A CA 1
ATOM 668 C C . VAL A 1 89 ? -8.161 -4.235 3.676 1.00 82.62 89 VAL A C 1
ATOM 670 O O . VAL A 1 89 ? -7.356 -4.788 2.923 1.00 82.62 89 VAL A O 1
ATOM 673 N N . PRO A 1 90 ? -9.386 -4.738 3.906 1.00 80.44 90 PRO A N 1
ATOM 674 C CA . PRO A 1 90 ? -9.867 -5.946 3.246 1.00 80.44 90 PRO A CA 1
ATOM 675 C C . PRO A 1 90 ? -9.774 -5.870 1.718 1.00 80.44 90 PRO A C 1
ATOM 677 O O . PRO A 1 90 ? -10.004 -4.817 1.117 1.00 80.44 90 PRO A O 1
ATOM 680 N N . GLU A 1 91 ? -9.479 -7.002 1.081 1.00 82.31 91 GLU A N 1
ATOM 681 C CA . GLU A 1 91 ? -9.510 -7.101 -0.378 1.00 82.31 91 GLU A CA 1
ATOM 682 C C . GLU A 1 91 ? -10.916 -6.766 -0.898 1.00 82.31 91 GLU A C 1
ATOM 684 O O . GLU A 1 91 ? -11.922 -7.302 -0.429 1.00 82.31 91 GLU A O 1
ATOM 689 N N . GLY A 1 92 ? -10.988 -5.876 -1.883 1.00 84.56 92 GLY A N 1
ATOM 690 C CA . GLY A 1 92 ? -12.237 -5.390 -2.449 1.00 84.56 92 GLY A CA 1
ATOM 691 C C . GLY A 1 92 ? -12.863 -4.221 -1.696 1.00 84.56 92 GLY A C 1
ATOM 692 O O . GLY A 1 92 ? -13.882 -3.722 -2.156 1.00 84.56 92 GLY A O 1
ATOM 693 N N . TRP A 1 93 ? -12.275 -3.738 -0.594 1.00 85.75 93 TRP A N 1
ATOM 694 C CA . TRP A 1 93 ? -12.824 -2.631 0.205 1.00 85.75 93 TRP A CA 1
ATOM 695 C C . TRP A 1 93 ? -13.151 -1.380 -0.618 1.00 85.75 93 TRP A C 1
ATOM 697 O O . TRP A 1 93 ? -14.107 -0.659 -0.338 1.00 85.75 93 TRP A O 1
ATOM 707 N N . THR A 1 94 ? -12.342 -1.091 -1.637 1.00 90.19 94 THR A N 1
ATOM 708 C CA . THR A 1 94 ? -12.560 0.065 -2.516 1.00 90.19 94 THR A CA 1
ATOM 709 C C . THR A 1 94 ? -13.361 -0.262 -3.769 1.00 90.19 94 THR A C 1
ATOM 711 O O . THR A 1 94 ? -13.704 0.647 -4.530 1.00 90.19 94 THR A O 1
ATOM 714 N N . ASP A 1 95 ? -13.681 -1.533 -4.006 1.00 89.25 95 ASP A N 1
ATOM 715 C CA . ASP A 1 95 ? -14.585 -1.928 -5.076 1.00 89.25 95 ASP A CA 1
ATOM 716 C C . ASP A 1 95 ? -16.036 -1.783 -4.613 1.00 89.25 95 ASP A C 1
ATOM 718 O O . ASP A 1 95 ? -16.628 -2.687 -4.039 1.00 89.25 95 ASP A O 1
ATOM 722 N N . ILE A 1 96 ? -16.629 -0.628 -4.918 1.00 81.75 96 ILE A N 1
ATOM 723 C CA . ILE A 1 96 ? -18.025 -0.295 -4.589 1.00 81.75 96 ILE A CA 1
ATOM 724 C C . ILE A 1 96 ? -19.018 -1.351 -5.115 1.00 81.75 96 ILE A C 1
ATOM 726 O O . ILE A 1 96 ? -20.127 -1.461 -4.602 1.00 81.75 96 ILE A O 1
ATOM 730 N N . GLY A 1 97 ? -18.656 -2.108 -6.157 1.00 80.12 97 GLY A N 1
ATOM 731 C CA . GLY A 1 97 ? -19.508 -3.155 -6.719 1.00 80.12 97 GLY A CA 1
ATOM 732 C C . GLY A 1 97 ? -19.392 -4.516 -6.032 1.00 80.12 97 GLY A C 1
ATOM 733 O O . GLY A 1 97 ? -20.055 -5.451 -6.481 1.00 80.12 97 GLY A O 1
ATOM 734 N N . ARG A 1 98 ? -18.537 -4.652 -5.014 1.00 79.69 98 ARG A N 1
ATOM 735 C CA . ARG A 1 98 ? -18.288 -5.898 -4.291 1.00 79.69 98 ARG A CA 1
ATOM 736 C C . ARG A 1 98 ? -18.780 -5.751 -2.859 1.00 79.69 98 ARG A C 1
ATOM 738 O O . ARG A 1 98 ? -18.372 -4.839 -2.148 1.00 79.69 98 ARG A O 1
ATOM 745 N N . ASP A 1 99 ? -19.619 -6.685 -2.431 1.00 74.12 99 ASP A N 1
ATOM 746 C CA . ASP A 1 99 ? -19.924 -6.822 -1.014 1.00 74.12 99 ASP A CA 1
ATOM 747 C C . ASP A 1 99 ? -18.680 -7.365 -0.308 1.00 74.12 99 ASP A C 1
ATOM 749 O O . ASP A 1 99 ? -18.119 -8.396 -0.693 1.00 74.12 99 ASP A O 1
ATOM 753 N N . VAL A 1 100 ? -18.231 -6.641 0.710 1.00 70.44 100 VAL A N 1
ATOM 754 C CA . VAL A 1 100 ? -17.108 -7.029 1.558 1.00 70.44 100 VAL A CA 1
ATOM 755 C C . VAL A 1 100 ? -17.636 -7.153 2.974 1.00 70.44 100 VAL A C 1
ATOM 757 O O . VAL A 1 100 ? -18.254 -6.224 3.497 1.00 70.44 100 VAL A O 1
ATOM 760 N N . GLU A 1 101 ? -17.389 -8.296 3.606 1.00 67.44 101 GLU A N 1
ATOM 761 C CA . GLU A 1 101 ? -17.645 -8.434 5.033 1.00 67.44 101 GLU A CA 1
ATOM 762 C C . GLU A 1 101 ? -16.645 -7.566 5.794 1.00 67.44 101 GLU A C 1
ATOM 764 O O . GLU A 1 101 ? -15.431 -7.781 5.752 1.00 67.44 101 GLU A O 1
ATOM 769 N N . LEU A 1 102 ? -17.166 -6.544 6.471 1.00 63.41 102 LEU A N 1
ATOM 770 C CA . LEU A 1 102 ? -16.355 -5.716 7.346 1.00 63.41 102 LEU A CA 1
ATOM 771 C C . LEU A 1 102 ? -15.911 -6.572 8.538 1.00 63.41 102 LEU A C 1
ATOM 773 O O . LEU A 1 102 ? -16.753 -7.255 9.134 1.00 63.41 102 LEU A O 1
ATOM 777 N N . PRO A 1 103 ? -14.631 -6.522 8.938 1.00 61.34 103 PRO A N 1
ATOM 778 C CA . PRO A 1 103 ? -14.239 -7.088 10.215 1.00 61.34 103 PRO A CA 1
ATOM 779 C C . PRO A 1 103 ? -15.072 -6.434 11.325 1.00 61.34 103 PRO A C 1
ATOM 781 O O . PRO A 1 103 ? -15.387 -5.242 11.267 1.00 61.34 103 PRO A O 1
ATOM 784 N N . GLN A 1 104 ? -15.458 -7.237 12.318 1.00 58.72 104 GLN A N 1
ATOM 785 C CA . GLN A 1 104 ? -16.187 -6.759 13.491 1.00 58.72 104 GLN A CA 1
ATOM 786 C C . GLN A 1 104 ? -15.449 -5.556 14.091 1.00 58.72 104 GLN A C 1
ATOM 788 O O . GLN A 1 104 ? -14.219 -5.546 14.158 1.00 58.72 104 GLN A O 1
ATOM 793 N N . VAL A 1 105 ? -16.203 -4.536 14.506 1.00 57.12 105 VAL A N 1
ATOM 794 C CA . VAL A 1 105 ? -15.640 -3.380 15.213 1.00 57.12 105 VAL A CA 1
ATOM 795 C C . VAL A 1 105 ? -14.877 -3.908 16.428 1.00 57.12 105 VAL A C 1
ATOM 797 O O . VAL A 1 105 ? -15.451 -4.635 17.237 1.00 57.12 105 VAL A O 1
ATOM 800 N N . PHE A 1 106 ? -13.584 -3.590 16.520 1.00 63.94 106 PHE A N 1
ATOM 801 C CA . PHE A 1 106 ? -12.726 -4.090 17.592 1.00 63.94 106 PHE A CA 1
ATOM 802 C C . PHE A 1 106 ? -13.237 -3.576 18.939 1.00 63.94 106 PHE A C 1
ATOM 804 O O . PHE A 1 106 ? -13.271 -2.368 19.168 1.00 63.94 106 PHE A O 1
ATOM 811 N N . ASN A 1 107 ? -13.618 -4.484 19.833 1.00 63.91 107 ASN A N 1
ATOM 812 C CA . ASN A 1 107 ? -14.112 -4.130 21.165 1.00 63.91 107 ASN A CA 1
ATOM 813 C C . ASN A 1 107 ? -12.978 -4.078 22.197 1.00 63.91 107 ASN A C 1
ATOM 815 O O . ASN A 1 107 ? -13.130 -3.474 23.257 1.00 63.91 107 ASN A O 1
ATOM 819 N N . HIS A 1 108 ? -11.832 -4.698 21.893 1.00 67.81 108 HIS A N 1
ATOM 820 C CA . HIS A 1 108 ? -10.680 -4.761 22.788 1.00 67.81 108 HIS A CA 1
ATOM 821 C C . HIS A 1 108 ? -9.340 -4.672 22.021 1.00 67.81 108 HIS A C 1
ATOM 823 O O . HIS A 1 108 ? -9.216 -5.234 20.931 1.00 67.81 108 HIS A O 1
ATOM 829 N N . PRO A 1 109 ? -8.280 -4.044 22.572 1.00 64.69 109 PRO A N 1
ATOM 830 C CA . PRO A 1 109 ? -6.974 -3.914 21.901 1.00 64.69 109 PRO A CA 1
ATOM 831 C C . PRO A 1 109 ? -6.318 -5.227 21.474 1.00 64.69 109 PRO A C 1
ATOM 833 O O . PRO A 1 109 ? -5.578 -5.265 20.494 1.00 64.69 109 PRO A O 1
ATOM 836 N N . SER A 1 110 ? -6.572 -6.319 22.198 1.00 69.12 110 SER A N 1
ATOM 837 C CA . SER A 1 110 ? -6.056 -7.643 21.825 1.00 69.12 110 SER A CA 1
ATOM 838 C C . SER A 1 110 ? -6.656 -8.159 20.514 1.00 69.12 110 SER A C 1
ATOM 840 O O . SER A 1 110 ? -5.990 -8.899 19.789 1.00 69.12 110 SER A O 1
ATOM 842 N N . GLU A 1 111 ? -7.887 -7.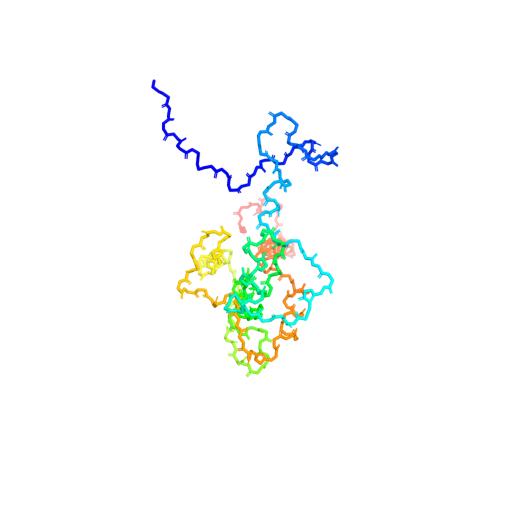760 20.183 1.00 72.50 111 GLU A N 1
ATOM 843 C CA . GLU A 1 111 ? -8.529 -8.082 18.903 1.00 72.50 111 GLU A CA 1
ATOM 844 C C . GLU A 1 111 ? -7.845 -7.327 17.763 1.00 72.50 111 GLU A C 1
ATOM 846 O O . GLU A 1 111 ? -7.594 -7.905 16.709 1.00 72.50 111 GLU A O 1
ATOM 851 N N . TYR A 1 112 ? -7.438 -6.076 18.007 1.00 69.12 112 TYR A N 1
ATOM 852 C CA . TYR A 1 112 ? -6.653 -5.296 17.053 1.00 69.12 112 TYR A CA 1
ATOM 853 C C . TYR A 1 112 ? -5.283 -5.931 16.785 1.00 69.12 112 TYR A C 1
ATOM 855 O O . TYR A 1 112 ? -4.923 -6.136 15.631 1.00 69.12 112 TYR A O 1
ATOM 863 N N . ILE A 1 113 ? -4.538 -6.325 17.824 1.00 71.81 113 ILE A N 1
ATOM 864 C CA . ILE A 1 113 ? -3.254 -7.033 17.659 1.00 71.81 113 ILE A CA 1
ATOM 865 C C . ILE A 1 113 ? -3.449 -8.312 16.829 1.00 71.81 113 ILE A C 1
ATOM 867 O O . ILE A 1 113 ? -2.704 -8.562 15.882 1.00 71.81 113 ILE A O 1
ATOM 871 N N . SER A 1 114 ? -4.492 -9.085 17.136 1.00 76.81 114 SER A N 1
ATOM 872 C CA . SER A 1 114 ? -4.830 -10.310 16.399 1.00 76.81 114 SER A CA 1
ATOM 873 C C . SER A 1 114 ? -5.177 -10.026 14.931 1.00 76.81 114 SER A C 1
ATOM 875 O O . SER A 1 114 ? -4.734 -10.751 14.042 1.00 76.81 114 SER A O 1
ATOM 877 N N . TYR A 1 115 ? -5.903 -8.939 14.661 1.00 73.62 115 TYR A N 1
ATOM 878 C CA . TYR A 1 115 ? -6.227 -8.483 13.310 1.00 73.62 115 TYR A CA 1
ATOM 879 C C . TYR A 1 115 ? -4.982 -8.087 12.509 1.00 73.62 115 TYR A C 1
ATOM 881 O O . TYR A 1 115 ? -4.855 -8.494 11.354 1.00 73.62 115 TYR A O 1
ATOM 889 N N . ILE A 1 116 ? -4.041 -7.353 13.115 1.00 72.38 116 ILE A N 1
ATOM 890 C CA . ILE A 1 116 ? -2.762 -6.996 12.477 1.00 72.38 116 ILE A CA 1
ATOM 891 C C . ILE A 1 116 ? -1.982 -8.256 12.113 1.00 72.38 116 ILE A C 1
ATOM 893 O O . ILE A 1 116 ? -1.461 -8.366 11.007 1.00 72.38 116 ILE A O 1
ATOM 897 N N . HIS A 1 117 ? -1.920 -9.229 13.024 1.00 74.62 117 HIS A N 1
ATOM 898 C CA . HIS A 1 117 ? -1.249 -10.498 12.755 1.00 74.62 117 HIS A CA 1
ATOM 899 C C . HIS A 1 117 ? -1.916 -11.302 11.630 1.00 74.62 117 HIS A C 1
ATOM 901 O O . HIS A 1 117 ? -1.227 -12.051 10.940 1.00 74.62 117 HIS A O 1
ATOM 907 N N . GLY A 1 118 ? -3.223 -11.122 11.416 1.00 75.25 118 GLY A N 1
ATOM 908 C CA . GLY A 1 118 ? -3.956 -11.686 10.281 1.00 75.25 118 GLY A CA 1
ATOM 909 C C . GLY A 1 118 ? -3.718 -10.976 8.942 1.00 75.25 118 GLY A C 1
ATOM 910 O O . GLY A 1 118 ? -3.995 -11.566 7.903 1.00 75.25 118 GLY A O 1
ATOM 911 N N . HIS A 1 119 ? -3.176 -9.752 8.948 1.00 73.12 119 HIS A N 1
ATOM 912 C CA . HIS A 1 119 ? -2.886 -8.949 7.752 1.00 73.12 119 HIS A CA 1
ATOM 913 C C . HIS A 1 119 ? -1.380 -8.664 7.664 1.00 73.12 119 HIS A C 1
ATOM 915 O O . HIS A 1 119 ? -0.933 -7.555 7.978 1.00 73.12 119 HIS A O 1
ATOM 921 N N . PRO A 1 120 ? -0.571 -9.670 7.280 1.00 78.50 120 PRO A N 1
ATOM 922 C CA . PRO A 1 120 ? 0.870 -9.505 7.163 1.00 78.50 120 PRO A CA 1
ATOM 923 C C . PRO A 1 120 ? 1.224 -8.387 6.180 1.00 78.50 120 PRO A C 1
ATOM 925 O O . PRO A 1 120 ? 0.496 -8.100 5.233 1.00 78.50 120 PRO A O 1
ATOM 928 N N . GLN A 1 121 ? 2.372 -7.752 6.402 1.00 83.06 121 GLN A N 1
ATOM 929 C CA . GLN A 1 121 ? 2.887 -6.759 5.467 1.00 83.06 121 GLN A CA 1
ATOM 930 C C . GLN A 1 121 ? 3.285 -7.441 4.147 1.00 83.06 121 GLN A C 1
ATOM 932 O O . GLN A 1 121 ? 3.979 -8.463 4.190 1.00 83.06 121 GLN A O 1
ATOM 937 N N . PRO A 1 122 ? 2.881 -6.887 2.988 1.00 87.56 122 PRO A N 1
ATOM 938 C CA . PRO A 1 122 ? 3.373 -7.291 1.672 1.00 87.56 122 PRO A CA 1
ATOM 939 C C . PRO A 1 122 ? 4.896 -7.407 1.614 1.00 87.56 122 PRO A C 1
ATOM 941 O O . PRO A 1 122 ? 5.609 -6.716 2.350 1.00 87.56 122 PRO A O 1
ATOM 944 N N . ALA A 1 123 ? 5.420 -8.224 0.696 1.00 86.50 123 ALA A N 1
ATOM 945 C CA . ALA A 1 123 ? 6.863 -8.389 0.579 1.00 86.50 123 ALA A CA 1
ATOM 946 C C . ALA A 1 123 ? 7.546 -7.031 0.314 1.00 86.50 123 ALA A C 1
ATOM 948 O O . ALA A 1 123 ? 7.083 -6.207 -0.488 1.00 86.50 123 ALA A O 1
ATOM 949 N N . LEU A 1 124 ? 8.666 -6.784 0.991 1.00 79.06 124 LEU A N 1
ATOM 950 C CA . LEU A 1 124 ? 9.457 -5.569 0.801 1.00 79.06 124 LEU A CA 1
ATOM 951 C C . LEU A 1 124 ? 10.307 -5.654 -0.476 1.00 79.06 124 LEU A C 1
ATOM 953 O O . LEU A 1 124 ? 10.362 -6.677 -1.156 1.00 79.06 124 LEU A O 1
ATOM 957 N N . MET A 1 125 ? 10.994 -4.563 -0.816 1.00 71.00 125 MET A N 1
ATOM 958 C CA . MET A 1 125 ? 11.905 -4.534 -1.962 1.00 71.00 125 MET A CA 1
ATOM 959 C C . MET A 1 125 ? 12.923 -5.685 -1.900 1.00 71.00 125 MET A C 1
ATOM 961 O O . MET A 1 125 ? 13.573 -5.896 -0.878 1.00 71.00 125 MET A O 1
ATOM 965 N N . GLY A 1 126 ? 13.084 -6.397 -3.017 1.00 74.94 126 GLY A N 1
ATOM 966 C CA . GLY A 1 126 ? 14.044 -7.497 -3.151 1.00 74.94 126 GLY A CA 1
ATOM 967 C C . GLY A 1 126 ? 13.601 -8.809 -2.501 1.00 74.94 126 GLY A C 1
ATOM 968 O O . GLY A 1 126 ? 14.266 -9.823 -2.693 1.00 74.94 126 GLY A O 1
ATOM 969 N N . GLN A 1 127 ? 12.480 -8.813 -1.776 1.00 82.06 127 GLN A N 1
ATOM 970 C CA . GLN A 1 127 ? 11.869 -10.035 -1.271 1.00 82.06 127 GLN A CA 1
ATOM 971 C C . GLN A 1 127 ? 10.977 -10.656 -2.356 1.00 82.06 127 GLN A C 1
ATOM 973 O O . GLN A 1 127 ? 10.309 -9.925 -3.098 1.00 82.06 127 GLN A O 1
ATOM 978 N N . PRO A 1 128 ? 10.950 -11.995 -2.471 1.00 86.75 128 PRO A N 1
ATOM 979 C CA . PRO A 1 128 ? 10.003 -12.662 -3.349 1.00 86.75 128 PRO A CA 1
ATOM 980 C C . PRO A 1 128 ? 8.579 -12.358 -2.884 1.00 86.75 128 PRO A C 1
ATOM 982 O O . PRO A 1 128 ? 8.298 -12.353 -1.685 1.00 86.75 128 PRO A O 1
ATOM 985 N N . GLN A 1 129 ? 7.691 -12.111 -3.845 1.00 89.38 129 GLN A N 1
ATOM 986 C CA . GLN A 1 129 ? 6.280 -11.897 -3.556 1.00 89.38 129 GLN A CA 1
ATOM 987 C C . GLN A 1 129 ? 5.698 -13.139 -2.863 1.00 89.38 129 GLN A C 1
ATOM 989 O O . GLN A 1 129 ? 5.953 -14.268 -3.288 1.00 89.38 129 GLN A O 1
ATOM 994 N N . HIS A 1 130 ? 4.939 -12.939 -1.790 1.00 89.38 130 HIS A N 1
ATOM 995 C CA . HIS A 1 130 ? 4.284 -14.021 -1.069 1.00 89.38 130 HIS A CA 1
ATOM 996 C C . HIS A 1 130 ? 3.078 -14.565 -1.847 1.00 89.38 130 HIS A C 1
ATOM 998 O O . HIS A 1 130 ? 2.431 -13.849 -2.605 1.00 89.38 130 HIS A O 1
ATOM 1004 N N . ASN A 1 131 ? 2.718 -15.829 -1.610 1.00 89.38 131 ASN A N 1
ATOM 1005 C CA . ASN A 1 131 ? 1.568 -16.452 -2.280 1.00 89.38 131 ASN A CA 1
ATOM 1006 C C . ASN A 1 131 ? 0.215 -15.857 -1.855 1.00 89.38 131 ASN A C 1
ATOM 1008 O O . ASN A 1 131 ? -0.770 -16.031 -2.564 1.00 89.38 131 ASN A O 1
ATOM 1012 N N . TRP A 1 132 ? 0.155 -15.220 -0.683 1.00 87.00 132 TRP A N 1
ATOM 1013 C CA . TRP A 1 132 ? -1.078 -14.663 -0.126 1.00 87.00 132 TRP A CA 1
ATOM 1014 C C . TRP A 1 132 ? -1.344 -13.224 -0.587 1.00 87.00 132 TRP A C 1
ATOM 1016 O O . TRP A 1 132 ? -2.485 -12.779 -0.518 1.00 87.00 132 TRP A O 1
ATOM 1026 N N . GLU A 1 133 ? -0.322 -12.482 -1.032 1.00 90.25 133 GLU A N 1
ATOM 1027 C CA . GLU A 1 133 ? -0.497 -11.080 -1.425 1.00 90.25 133 GLU A CA 1
ATOM 1028 C C . GLU A 1 133 ? -0.900 -10.972 -2.908 1.00 90.25 133 GLU A C 1
ATOM 1030 O O . GLU A 1 133 ? -0.313 -11.660 -3.755 1.00 90.25 133 GLU A O 1
ATOM 1035 N N . PRO A 1 134 ? -1.854 -10.090 -3.269 1.00 90.88 134 PRO A N 1
ATOM 1036 C CA . PRO A 1 134 ? -2.246 -9.899 -4.663 1.00 90.88 134 PRO A CA 1
ATOM 1037 C C . PRO A 1 134 ? -1.066 -9.479 -5.560 1.00 90.88 134 PRO A C 1
ATOM 1039 O O . PRO A 1 134 ? -0.116 -8.858 -5.086 1.00 90.88 134 PRO A O 1
ATOM 1042 N N . PRO A 1 135 ? -1.082 -9.746 -6.878 1.00 91.44 135 PRO A N 1
ATOM 1043 C CA . PRO A 1 135 ? -0.032 -9.290 -7.795 1.00 91.44 135 PRO A CA 1
ATOM 1044 C C . PRO A 1 135 ? 0.184 -7.776 -7.704 1.00 91.44 135 PRO A C 1
ATOM 1046 O O . PRO A 1 135 ? -0.788 -7.030 -7.789 1.00 91.44 135 PRO A O 1
ATOM 1049 N N . ARG A 1 136 ? 1.433 -7.298 -7.597 1.00 90.19 136 ARG A N 1
ATOM 1050 C CA . ARG A 1 136 ? 1.732 -5.844 -7.540 1.00 90.19 136 ARG A CA 1
ATOM 1051 C C . ARG A 1 136 ? 1.226 -5.084 -8.763 1.00 90.19 136 ARG A C 1
ATOM 1053 O O . ARG A 1 136 ? 0.856 -3.911 -8.679 1.00 90.19 136 ARG A O 1
ATOM 1060 N N . VAL A 1 137 ? 1.232 -5.763 -9.906 1.00 89.62 137 VAL A N 1
ATOM 1061 C CA . VAL A 1 137 ? 0.773 -5.245 -11.189 1.00 89.62 137 VAL A CA 1
ATOM 1062 C C . VAL A 1 137 ? -0.314 -6.137 -11.764 1.00 89.62 137 VAL A C 1
ATOM 1064 O O . VAL A 1 137 ? -0.248 -7.359 -11.669 1.00 89.62 137 VAL A O 1
ATOM 1067 N N . ALA A 1 138 ? -1.316 -5.509 -12.369 1.00 89.75 138 ALA A N 1
ATOM 1068 C CA . ALA A 1 138 ? -2.428 -6.174 -13.028 1.00 89.75 138 ALA A CA 1
ATOM 1069 C C . ALA A 1 138 ? -2.846 -5.399 -14.287 1.00 89.75 138 ALA A C 1
ATOM 1071 O O . ALA A 1 138 ? -2.481 -4.236 -14.486 1.00 89.75 138 ALA A O 1
ATOM 1072 N N . SER A 1 139 ? -3.622 -6.049 -15.151 1.00 88.50 139 SER A N 1
ATOM 1073 C CA . SER A 1 139 ? -4.223 -5.448 -16.345 1.00 88.50 139 SER A CA 1
ATOM 1074 C C . SER A 1 139 ? -5.735 -5.682 -16.337 1.00 88.50 139 SER A C 1
ATOM 1076 O O . SER A 1 139 ? -6.213 -6.629 -15.720 1.00 88.50 139 SER A O 1
ATOM 1078 N N . GLY A 1 140 ? -6.507 -4.784 -16.958 1.00 87.44 140 GLY A N 1
ATOM 1079 C CA . GLY A 1 140 ? -7.966 -4.931 -17.064 1.00 87.44 140 GLY A CA 1
ATOM 1080 C C . GLY A 1 140 ? -8.759 -4.763 -15.757 1.00 87.44 140 GLY A C 1
ATOM 1081 O O . GLY A 1 140 ? -9.939 -5.098 -15.724 1.00 87.44 140 GLY A O 1
ATOM 1082 N N 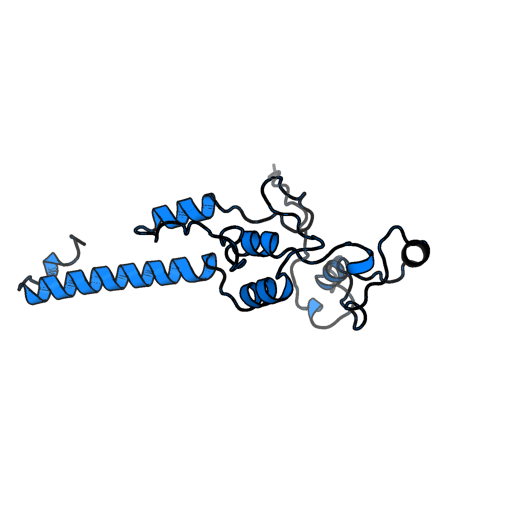. VAL A 1 141 ? -8.152 -4.237 -14.686 1.00 88.06 141 VAL A N 1
ATOM 1083 C CA . VAL A 1 141 ? -8.829 -4.088 -13.387 1.00 88.06 141 VAL A CA 1
ATOM 1084 C C . VAL A 1 141 ? -9.938 -3.032 -13.457 1.00 88.06 141 VAL A C 1
ATOM 1086 O O . VAL A 1 141 ? -9.691 -1.850 -13.729 1.00 88.06 141 VAL A O 1
ATOM 1089 N N . LYS A 1 142 ? -11.176 -3.454 -13.177 1.00 88.56 142 LYS A N 1
ATOM 1090 C CA . LYS A 1 142 ? -12.361 -2.588 -13.165 1.00 88.56 142 LYS A CA 1
ATOM 1091 C C . LYS A 1 142 ? -12.227 -1.511 -12.085 1.00 88.56 142 LYS A C 1
ATOM 1093 O O . LYS A 1 142 ? -11.792 -1.779 -10.972 1.00 88.56 142 LYS A O 1
ATOM 1098 N N . GLY A 1 143 ? -12.574 -0.268 -12.424 1.00 89.31 143 GLY A N 1
ATOM 1099 C CA . GLY A 1 143 ? -12.556 0.836 -11.457 1.00 89.31 143 GLY A CA 1
ATOM 1100 C C . GLY A 1 143 ? -11.169 1.167 -10.886 1.00 89.31 143 GLY A C 1
ATOM 1101 O O . GLY A 1 143 ? -11.085 1.873 -9.887 1.00 89.31 143 GLY A O 1
ATOM 1102 N N . ARG A 1 144 ? -10.068 0.715 -11.505 1.00 92.06 144 ARG A N 1
ATOM 1103 C CA . ARG A 1 144 ? -8.706 0.900 -10.977 1.00 92.06 144 ARG A CA 1
ATOM 1104 C C . ARG A 1 144 ? -8.385 2.340 -10.567 1.00 92.06 144 ARG A C 1
ATOM 1106 O O . ARG A 1 144 ? -7.897 2.577 -9.468 1.00 92.06 144 ARG A O 1
ATOM 1113 N N . VAL A 1 145 ? -8.615 3.305 -11.460 1.00 91.06 145 VAL A N 1
ATOM 1114 C CA . VAL A 1 145 ? -8.263 4.716 -11.218 1.00 91.06 145 VAL A CA 1
ATOM 1115 C C . VAL A 1 145 ? -9.004 5.302 -10.008 1.00 91.06 145 VAL A C 1
ATOM 1117 O O . VAL A 1 145 ? -8.324 5.851 -9.141 1.00 91.06 145 VAL A O 1
ATOM 1120 N N . PRO A 1 146 ? -10.347 5.219 -9.898 1.00 91.38 146 PRO A N 1
ATOM 1121 C CA . PRO A 1 146 ? -11.041 5.711 -8.709 1.00 91.38 146 PRO A CA 1
ATOM 1122 C C . PRO A 1 146 ? -10.634 4.968 -7.428 1.00 91.38 146 PRO A C 1
ATOM 1124 O O . PRO A 1 146 ? -10.420 5.629 -6.417 1.00 91.38 146 PRO A O 1
ATOM 1127 N N . ARG A 1 147 ? -10.412 3.646 -7.481 1.00 93.56 147 ARG A N 1
ATOM 1128 C CA . ARG A 1 147 ? -9.929 2.855 -6.333 1.00 93.56 147 ARG A CA 1
ATOM 1129 C C . ARG A 1 147 ? -8.577 3.347 -5.815 1.00 93.56 147 ARG A C 1
ATOM 1131 O O . ARG A 1 147 ? -8.435 3.663 -4.639 1.00 93.56 147 ARG A O 1
ATOM 1138 N N . LEU A 1 148 ? -7.603 3.532 -6.708 1.00 93.06 148 LEU A N 1
ATOM 1139 C CA . LEU A 1 148 ? -6.287 4.071 -6.345 1.00 93.06 148 LEU A CA 1
ATOM 1140 C C . LEU A 1 148 ? -6.355 5.514 -5.831 1.00 93.06 148 LEU A C 1
ATOM 1142 O O . LEU A 1 148 ? -5.586 5.876 -4.946 1.00 93.06 148 LEU A O 1
ATOM 1146 N N . LYS A 1 149 ? -7.274 6.341 -6.350 1.00 91.06 149 LYS A N 1
ATOM 1147 C CA . LYS A 1 149 ? -7.511 7.689 -5.810 1.00 91.06 149 LYS A CA 1
ATOM 1148 C C . LYS A 1 149 ? -8.086 7.645 -4.395 1.00 91.06 149 LYS A C 1
ATOM 1150 O O . LYS A 1 149 ? -7.711 8.487 -3.588 1.00 91.06 149 LYS A O 1
ATOM 1155 N N . MET A 1 150 ? -8.979 6.704 -4.092 1.00 90.88 150 MET A N 1
ATOM 1156 C CA . MET A 1 150 ? -9.490 6.518 -2.731 1.00 90.88 150 MET A CA 1
ATOM 1157 C C . MET A 1 150 ? -8.372 6.069 -1.789 1.00 90.88 150 MET A C 1
ATOM 1159 O O . MET A 1 150 ? -8.175 6.698 -0.757 1.00 90.88 150 MET A O 1
ATOM 1163 N N . LEU A 1 151 ? -7.592 5.056 -2.177 1.00 92.31 151 LEU A N 1
ATOM 1164 C CA . LEU A 1 151 ? -6.485 4.534 -1.366 1.00 92.31 151 LEU A CA 1
ATOM 1165 C C . LEU A 1 151 ? -5.393 5.583 -1.133 1.00 92.31 151 LEU A C 1
ATOM 1167 O O . LEU A 1 151 ? -4.950 5.762 -0.006 1.00 92.31 151 LEU A O 1
ATOM 1171 N N . GLY A 1 152 ? -5.002 6.320 -2.175 1.00 89.31 152 GLY A N 1
ATOM 1172 C CA . GLY A 1 152 ? -3.965 7.350 -2.078 1.00 89.31 152 GLY A CA 1
ATOM 1173 C C . GLY A 1 152 ? -4.359 8.577 -1.248 1.00 89.31 152 GLY A C 1
ATOM 1174 O O . GLY A 1 152 ? -3.476 9.295 -0.795 1.00 89.31 152 GLY A O 1
ATOM 1175 N N . ASN A 1 153 ? -5.660 8.815 -1.043 1.00 92.75 153 ASN A N 1
ATOM 1176 C CA . ASN A 1 153 ? -6.171 9.866 -0.153 1.00 92.75 153 ASN A CA 1
ATOM 1177 C C . ASN A 1 153 ? -6.634 9.321 1.212 1.00 92.75 153 ASN A C 1
ATOM 1179 O O . ASN A 1 153 ? -7.044 10.098 2.072 1.00 92.75 153 ASN A O 1
ATOM 1183 N N . GLY A 1 154 ? -6.623 8.000 1.396 1.00 87.44 154 GLY A N 1
ATOM 1184 C CA . GLY A 1 154 ? -7.047 7.335 2.621 1.00 87.44 154 GLY A CA 1
ATOM 1185 C C . GLY A 1 154 ? -5.944 7.304 3.676 1.00 87.44 154 GLY A C 1
ATOM 1186 O O . GLY A 1 154 ? -4.757 7.414 3.376 1.00 87.44 154 GLY A O 1
ATOM 1187 N N . VAL A 1 155 ? -6.345 7.120 4.932 1.00 86.62 155 VAL A N 1
ATOM 1188 C CA . VAL A 1 155 ? -5.419 6.877 6.046 1.00 86.62 155 VAL A CA 1
ATOM 1189 C C . VAL A 1 155 ? -5.137 5.381 6.137 1.00 86.62 155 VAL A C 1
ATOM 1191 O O . VAL A 1 155 ? -6.052 4.576 5.977 1.00 86.62 155 VAL A O 1
ATOM 1194 N N . VAL A 1 156 ? -3.891 5.000 6.433 1.00 85.81 156 VAL A N 1
ATOM 1195 C CA . VAL A 1 156 ? -3.552 3.613 6.782 1.00 85.81 156 VAL A CA 1
ATOM 1196 C C . VAL A 1 156 ? -4.171 3.304 8.152 1.00 85.81 156 VAL A C 1
ATOM 1198 O O . VAL A 1 156 ? -3.731 3.899 9.143 1.00 85.81 156 VAL A O 1
ATOM 1201 N N . PRO A 1 157 ? -5.146 2.378 8.273 1.00 78.25 157 PRO A N 1
ATOM 1202 C CA . PRO A 1 157 ? -5.786 2.062 9.548 1.00 78.25 157 PRO A CA 1
ATOM 1203 C C . PRO A 1 157 ? -4.780 1.710 10.643 1.00 78.25 157 PRO A C 1
ATOM 1205 O O . PRO A 1 157 ? -4.930 2.168 11.771 1.00 78.25 157 PRO A O 1
ATOM 1208 N N . LEU A 1 158 ? -3.692 1.007 10.303 1.00 77.88 158 LEU A N 1
ATOM 1209 C CA . LEU A 1 158 ? -2.639 0.662 11.263 1.00 77.88 158 LEU A CA 1
ATOM 1210 C C . LEU A 1 158 ? -2.013 1.863 11.986 1.00 77.88 158 LEU A C 1
ATOM 1212 O O . LEU A 1 158 ? -1.541 1.722 13.113 1.00 77.88 158 LEU A O 1
ATOM 1216 N N . GLN A 1 159 ? -1.989 3.035 11.348 1.00 83.25 159 GLN A N 1
ATOM 1217 C CA . GLN A 1 159 ? -1.420 4.247 11.934 1.00 83.25 159 GLN A CA 1
ATOM 1218 C C . GLN A 1 159 ? -2.393 4.936 12.896 1.00 83.25 159 GLN A C 1
ATOM 1220 O O . GLN A 1 159 ? -1.967 5.476 13.914 1.00 83.25 159 GLN A O 1
ATOM 1225 N N . ILE A 1 160 ? -3.691 4.929 12.581 1.00 83.31 160 ILE A N 1
ATOM 1226 C CA . ILE A 1 160 ? -4.707 5.686 13.327 1.00 83.31 160 ILE A CA 1
ATOM 1227 C C . ILE A 1 160 ? -5.414 4.847 14.397 1.00 83.31 160 ILE A C 1
ATOM 1229 O O . ILE A 1 160 ? -5.804 5.380 15.433 1.00 83.31 160 ILE A O 1
ATOM 1233 N N . LEU A 1 161 ? -5.544 3.534 14.193 1.00 77.19 161 LEU A N 1
ATOM 1234 C CA . LEU A 1 161 ? -6.270 2.642 15.098 1.00 77.19 161 LEU A CA 1
ATOM 1235 C C . LEU A 1 161 ? -5.722 2.628 16.536 1.00 77.19 161 LEU A C 1
ATOM 1237 O O . LEU A 1 161 ? -6.544 2.706 17.448 1.00 77.19 161 LEU A O 1
ATOM 1241 N N . PRO A 1 162 ? -4.397 2.620 16.798 1.00 76.75 162 PRO A N 1
ATOM 1242 C CA . PRO A 1 162 ? -3.884 2.708 18.167 1.00 76.75 162 PRO A CA 1
ATOM 1243 C C . PRO A 1 162 ? -4.304 4.003 18.868 1.00 76.75 162 PRO A C 1
ATOM 1245 O O . PRO A 1 162 ? -4.623 3.996 20.052 1.00 76.75 162 PRO A O 1
ATOM 1248 N N . ILE A 1 163 ? -4.338 5.113 18.125 1.00 84.00 163 ILE A N 1
ATOM 1249 C CA . ILE A 1 163 ? -4.713 6.429 18.648 1.00 84.00 163 ILE A CA 1
ATOM 1250 C C . ILE A 1 163 ? -6.195 6.423 19.028 1.00 84.00 163 ILE A C 1
ATOM 1252 O O . ILE A 1 163 ? -6.545 6.802 20.142 1.00 84.00 163 ILE A O 1
ATOM 1256 N N . VAL A 1 164 ? -7.058 5.944 18.129 1.00 80.56 164 VAL A N 1
ATOM 1257 C CA . VAL A 1 164 ? -8.506 5.864 18.375 1.00 80.56 164 VAL A CA 1
ATOM 1258 C C . VAL A 1 164 ? -8.823 4.896 19.518 1.00 80.56 164 VAL A C 1
ATOM 1260 O O . VAL A 1 164 ? -9.655 5.214 20.361 1.00 80.56 164 VAL A O 1
ATOM 1263 N N . ALA A 1 165 ? -8.127 3.758 19.604 1.00 76.06 165 ALA A N 1
ATOM 1264 C CA . ALA A 1 165 ? -8.296 2.806 20.700 1.00 76.06 165 ALA A CA 1
ATOM 1265 C C . ALA A 1 165 ? -7.947 3.426 22.063 1.00 76.06 165 ALA A C 1
ATOM 1267 O O . ALA A 1 165 ? -8.688 3.245 23.026 1.00 76.06 165 ALA A O 1
ATOM 1268 N N . ILE A 1 166 ? -6.856 4.195 22.145 1.00 80.69 166 ILE A N 1
ATOM 1269 C CA . ILE A 1 166 ? -6.471 4.908 23.372 1.00 80.69 166 ILE A CA 1
ATOM 1270 C C . ILE A 1 166 ? -7.503 5.982 23.731 1.00 80.69 166 ILE A C 1
ATOM 1272 O O . ILE A 1 166 ? -7.875 6.100 24.895 1.00 80.69 166 ILE A O 1
ATOM 1276 N N . ILE A 1 167 ? -7.997 6.744 22.750 1.00 85.44 167 ILE A N 1
ATOM 1277 C CA . ILE A 1 167 ? -9.052 7.743 22.982 1.00 85.44 167 ILE A CA 1
ATOM 1278 C C . ILE A 1 167 ? -10.301 7.068 23.561 1.00 85.44 167 ILE A C 1
ATOM 1280 O O . ILE A 1 167 ? -10.813 7.523 24.580 1.00 85.44 167 ILE A O 1
ATOM 1284 N N . ALA A 1 168 ? -10.738 5.946 22.984 1.00 79.88 168 ALA A N 1
ATOM 1285 C CA . ALA A 1 168 ? -11.891 5.197 23.477 1.00 79.88 168 ALA A CA 1
ATOM 1286 C C . ALA A 1 168 ? -11.698 4.698 24.921 1.00 79.88 168 ALA A C 1
ATOM 1288 O O . ALA A 1 168 ? -12.623 4.778 25.726 1.00 79.88 168 ALA A O 1
ATOM 1289 N N . MET A 1 169 ? -10.495 4.233 25.284 1.00 75.56 169 MET A N 1
ATOM 1290 C CA . MET A 1 169 ? -10.188 3.854 26.672 1.00 75.56 169 MET A CA 1
ATOM 1291 C C . MET A 1 169 ? -10.309 5.030 27.636 1.00 75.56 169 MET A C 1
ATOM 1293 O O . MET A 1 169 ? -10.905 4.889 28.701 1.00 75.56 169 MET A O 1
ATOM 1297 N N . ILE A 1 170 ? -9.750 6.185 27.264 1.00 82.81 170 ILE A N 1
ATOM 1298 C CA . ILE A 1 170 ? -9.806 7.400 28.083 1.00 82.81 170 ILE A CA 1
ATOM 1299 C C . ILE A 1 170 ? -11.260 7.850 28.256 1.00 82.81 170 ILE A C 1
ATOM 1301 O O . ILE A 1 170 ? -11.662 8.220 29.356 1.00 82.81 170 ILE A O 1
ATOM 1305 N N . GLU A 1 171 ? -12.065 7.799 27.194 1.00 83.25 171 GLU A N 1
ATOM 1306 C CA . GLU A 1 171 ? -13.484 8.159 27.255 1.00 83.25 171 GLU A CA 1
ATOM 1307 C C . GLU A 1 171 ? -14.283 7.217 28.163 1.00 83.25 171 GLU A C 1
ATOM 1309 O O . GLU A 1 171 ? -15.106 7.687 28.951 1.00 83.25 171 GLU A O 1
ATOM 1314 N N . LEU A 1 172 ? -14.030 5.907 28.100 1.00 78.00 172 LEU A N 1
ATOM 1315 C CA . LEU A 1 172 ? -14.681 4.925 28.971 1.00 78.00 172 LEU A CA 1
ATOM 1316 C C . LEU A 1 172 ? -14.309 5.129 30.447 1.00 78.00 172 LEU A C 1
ATOM 1318 O O . LEU A 1 172 ? -15.194 5.117 31.306 1.00 78.00 172 LEU A O 1
ATOM 1322 N N . ASP A 1 173 ? -13.032 5.370 30.747 1.00 77.31 173 ASP A N 1
ATOM 1323 C CA . ASP A 1 173 ? -12.573 5.635 32.115 1.00 77.31 173 ASP A CA 1
ATOM 1324 C C . ASP A 1 173 ? -13.132 6.959 32.664 1.00 77.31 173 ASP A C 1
ATOM 1326 O O . ASP A 1 173 ? -13.638 7.024 33.791 1.00 77.31 173 ASP A O 1
ATOM 1330 N N . ALA A 1 174 ? -13.159 8.007 31.835 1.00 77.94 174 ALA A N 1
ATOM 1331 C CA . ALA A 1 174 ? -13.775 9.282 32.186 1.00 77.94 174 ALA A CA 1
ATOM 1332 C C . ALA A 1 174 ? -15.279 9.128 32.469 1.00 77.94 174 ALA A C 1
ATOM 1334 O O . ALA A 1 174 ? -15.784 9.682 33.447 1.00 77.94 174 ALA A O 1
ATOM 1335 N N . GLN A 1 175 ? -16.005 8.343 31.666 1.00 77.94 175 GLN A N 1
ATOM 1336 C CA . GLN A 1 175 ? -17.424 8.053 31.900 1.00 77.94 175 GLN A CA 1
ATOM 1337 C C . GLN A 1 175 ? -17.650 7.262 33.195 1.00 77.94 175 GLN A C 1
ATOM 1339 O O . GLN A 1 175 ? -18.589 7.564 33.936 1.00 77.94 175 GLN A O 1
ATOM 1344 N N . CYS A 1 176 ? -16.797 6.278 33.491 1.00 69.88 176 CYS A N 1
ATOM 1345 C CA . CYS A 1 176 ? -16.856 5.509 34.735 1.00 69.88 176 CYS A CA 1
ATOM 1346 C C . CYS A 1 176 ? -16.616 6.410 35.957 1.00 69.88 176 CYS A C 1
ATOM 1348 O O . CYS A 1 176 ? -17.385 6.380 36.923 1.00 69.88 176 CYS A O 1
ATOM 1350 N N . THR A 1 177 ? -15.610 7.284 35.876 1.00 70.88 177 THR A N 1
ATOM 1351 C CA . THR A 1 177 ? -15.278 8.271 36.912 1.00 70.88 177 THR A CA 1
ATOM 1352 C C . THR A 1 177 ? -16.424 9.262 37.138 1.00 70.88 177 THR A C 1
ATOM 1354 O O . THR A 1 177 ? -16.842 9.479 38.275 1.00 70.88 177 THR A O 1
ATOM 1357 N N . LEU A 1 178 ? -16.999 9.822 36.068 1.00 72.06 178 LEU A N 1
ATOM 1358 C CA . LEU A 1 178 ? -18.140 10.740 36.163 1.00 72.06 178 LEU A CA 1
ATOM 1359 C C . LEU A 1 178 ? -19.388 10.064 36.749 1.00 72.06 178 LEU A C 1
ATOM 1361 O O . LEU A 1 178 ? -20.101 10.679 37.543 1.00 72.06 178 LEU A O 1
ATOM 1365 N N . ARG A 1 179 ? -19.654 8.798 36.398 1.00 73.56 179 ARG A N 1
ATOM 1366 C CA . ARG A 1 179 ? -20.779 8.034 36.957 1.00 73.56 179 ARG A CA 1
ATOM 1367 C C . ARG A 1 179 ? -20.623 7.837 38.467 1.00 73.56 179 ARG A C 1
ATOM 1369 O O . ARG A 1 179 ? -21.542 8.168 39.209 1.00 73.56 179 ARG A O 1
ATOM 1376 N N . LYS A 1 180 ? -19.447 7.392 38.922 1.00 67.44 180 LYS A N 1
ATOM 1377 C CA . LYS A 1 180 ? -19.142 7.196 40.351 1.00 67.44 180 LYS A CA 1
ATOM 1378 C C . LYS A 1 180 ? -19.215 8.509 41.152 1.00 67.44 180 LYS A C 1
ATOM 1380 O O . LYS A 1 180 ? -19.679 8.495 42.292 1.00 67.44 180 LYS A O 1
ATOM 1385 N N . PHE A 1 181 ? -18.843 9.644 40.546 1.00 69.25 181 PHE A N 1
ATOM 1386 C CA . PHE A 1 181 ? -18.990 10.970 41.165 1.00 69.25 181 PHE A CA 1
ATOM 1387 C C . PHE A 1 181 ? -20.460 11.355 41.357 1.00 69.25 181 PHE A C 1
ATOM 1389 O O . PHE A 1 181 ? -20.849 11.793 42.439 1.00 69.25 181 PHE A O 1
ATOM 1396 N N . ASN A 1 182 ? -21.293 11.132 40.338 1.00 73.44 182 ASN A N 1
ATOM 1397 C CA . ASN A 1 182 ? -22.729 11.417 40.403 1.00 73.44 182 ASN A CA 1
ATOM 1398 C C . ASN A 1 182 ? -23.485 10.495 41.378 1.00 73.44 182 ASN A C 1
ATOM 1400 O O . ASN A 1 182 ? -24.521 10.889 41.907 1.00 73.44 182 ASN A O 1
ATOM 1404 N N . GLU A 1 183 ? -22.966 9.292 41.637 1.00 79.56 183 GLU A N 1
ATOM 1405 C CA . GLU A 1 183 ? -23.503 8.336 42.617 1.00 79.56 183 GLU A CA 1
ATOM 1406 C C . GLU A 1 183 ? -23.002 8.588 44.058 1.00 79.56 183 GLU A C 1
ATOM 1408 O O . GLU A 1 183 ? -23.464 7.934 44.991 1.00 79.56 183 GLU A O 1
ATOM 1413 N N . GLY A 1 184 ? -22.106 9.564 44.269 1.00 71.38 184 GLY A N 1
ATOM 1414 C CA . GLY A 1 184 ? -21.655 10.000 45.597 1.00 71.38 184 GLY A CA 1
ATOM 1415 C C . GLY A 1 184 ? -20.418 9.285 46.161 1.00 71.38 184 GLY A C 1
ATOM 1416 O O . GLY A 1 184 ? -20.158 9.398 47.360 1.00 71.38 184 GLY A O 1
ATOM 1417 N N . GLY A 1 185 ? -19.644 8.564 45.339 1.00 62.97 185 GLY A N 1
ATOM 1418 C CA . GLY A 1 185 ? -18.417 7.871 45.768 1.00 62.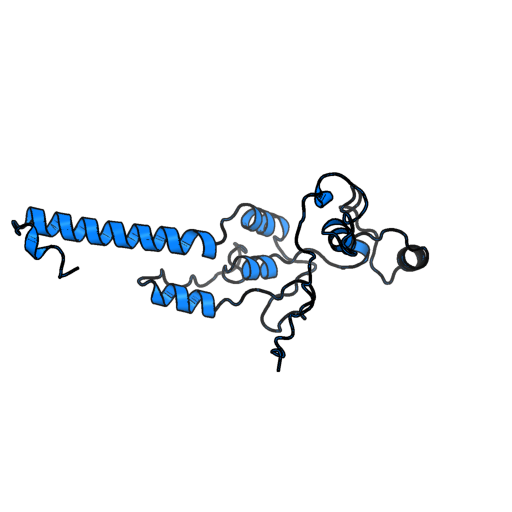97 185 GLY A CA 1
ATOM 1419 C C . GLY A 1 185 ? -17.254 8.820 46.101 1.00 62.97 185 GLY A C 1
ATOM 1420 O O . GLY A 1 185 ? -17.108 9.876 45.478 1.00 62.97 185 GLY A O 1
ATOM 1421 N N . THR A 1 186 ? -16.382 8.449 47.052 1.00 60.16 186 THR A N 1
ATOM 1422 C CA . THR A 1 186 ? -15.268 9.305 47.532 1.00 60.16 186 THR A CA 1
ATOM 1423 C C . THR A 1 186 ? -13.931 9.035 46.826 1.00 60.16 186 THR A C 1
ATOM 1425 O O . THR A 1 186 ? -13.603 7.898 46.506 1.00 60.16 186 THR A O 1
ATOM 1428 N N . SER A 1 187 ? -13.155 10.102 46.582 1.00 56.12 187 SER A N 1
ATOM 1429 C CA . SER A 1 187 ? -11.969 10.199 45.696 1.00 56.12 187 SER A CA 1
ATOM 1430 C C . SER A 1 187 ? -10.937 9.055 45.741 1.00 56.12 187 SER A C 1
ATOM 1432 O O . SER A 1 187 ? -10.273 8.821 44.733 1.00 56.12 187 SER A O 1
ATOM 1434 N N . TRP A 1 188 ? -10.795 8.329 46.851 1.00 55.47 188 TRP A N 1
ATOM 1435 C CA . TRP A 1 188 ? -9.773 7.285 47.006 1.00 55.47 188 TRP A CA 1
ATOM 1436 C C . TRP A 1 188 ? -10.210 5.890 46.533 1.00 55.47 188 TRP A C 1
ATOM 1438 O O . TRP A 1 188 ? -9.355 5.071 46.210 1.00 55.47 188 TRP A O 1
ATOM 1448 N N . GLU A 1 189 ? -11.514 5.627 46.401 1.00 55.00 189 GLU A N 1
ATOM 1449 C CA . GLU A 1 189 ? -12.038 4.365 45.840 1.00 55.00 189 GLU A CA 1
ATOM 1450 C C . GLU A 1 189 ? -11.903 4.299 44.301 1.00 55.00 189 GLU A C 1
ATOM 1452 O O . GLU A 1 189 ? -12.075 3.241 43.696 1.00 55.00 189 GLU A O 1
ATOM 1457 N N . TYR A 1 190 ? -11.563 5.424 43.656 1.00 53.62 190 TYR A N 1
ATOM 1458 C CA . TYR A 1 190 ? -11.556 5.593 42.198 1.00 53.62 190 TYR A CA 1
ATOM 1459 C C . TYR A 1 190 ? -10.360 4.951 41.485 1.00 53.62 190 TYR A C 1
ATOM 1461 O O . TYR A 1 190 ? -10.497 4.561 40.333 1.00 53.62 190 TYR A O 1
ATOM 1469 N N . LEU A 1 191 ? -9.205 4.811 42.145 1.00 50.62 191 LEU A N 1
ATOM 1470 C CA . LEU A 1 191 ? -7.946 4.427 41.484 1.00 50.62 191 LEU A CA 1
ATOM 1471 C C . LEU A 1 191 ? -7.722 2.910 41.340 1.00 50.62 191 LEU A C 1
ATOM 1473 O O . LEU A 1 191 ? -6.715 2.519 40.758 1.00 50.62 191 LEU A O 1
ATOM 1477 N N . MET A 1 192 ? -8.606 2.051 41.867 1.00 51.03 192 MET A N 1
ATOM 1478 C CA . MET A 1 192 ? -8.356 0.597 41.903 1.00 51.03 192 MET A CA 1
ATOM 1479 C C . MET A 1 192 ? -9.378 -0.297 41.181 1.00 51.03 192 MET A C 1
ATOM 1481 O O . MET A 1 192 ? -9.118 -1.487 41.073 1.00 51.03 192 MET A O 1
ATOM 1485 N N . ASN A 1 193 ? -10.508 0.221 40.683 1.00 49.22 193 ASN A N 1
ATOM 1486 C CA . ASN A 1 193 ? -11.602 -0.612 40.142 1.00 49.22 193 ASN A CA 1
ATOM 1487 C C . ASN A 1 193 ? -12.221 -0.052 38.841 1.00 49.22 193 ASN A C 1
ATOM 1489 O O . ASN A 1 193 ? -13.447 0.089 38.744 1.00 49.22 193 ASN A O 1
ATOM 1493 N N . CYS A 1 194 ? -11.384 0.296 37.865 1.00 49.78 194 CYS A N 1
ATOM 1494 C CA . CYS A 1 194 ? -11.778 0.455 36.462 1.00 49.78 194 CYS A CA 1
ATOM 1495 C C . CYS A 1 194 ? -11.005 -0.570 35.630 1.00 49.78 194 CYS A C 1
ATOM 1497 O O . CYS A 1 194 ? -9.780 -0.689 35.862 1.00 49.78 194 CYS A O 1
#

Organism: NCBI:txid1572857

Sequence (194 aa):
MKDLGSSSPGLWATPNAADAVGTTGGGQSRSLRDDVRMWPTPNNEAWKDRGGPENPSIQRRMGLGKQVDLQMTVQGQLNPDWVEALMCVPEGWTDIGRDVELPQVFNHPSEYISYIHGHPQPALMGQPQHNWEPPRVASGVKGRVPRLKMLGNGVVPLQILPIVAIIAMIELDAQCTLRKFNEGGTSWEYLMNC